Protein AF-A0A2A7WW05-F1 (afdb_monomer)

Foldseek 3Di:
DFPDPQAAPLVLLLLLLVVVCVVVVNDFDQDPLVVVCVVPAAEDADPPDPAKAWAQDVVVRGIYIYGHPPPPQQQVNLLRSQLRVQCVSVVVNPVDPPVPDDPSSVVNSSVSSNSNSLCNLQPLVNCCVQLQDPDDLVSLVVVCVRSVHDSLSSLLSCPLSVNDDPVSSCVNCVPDDPVSNVPNPSPPPDDDDDDDDDFFQADPVQFGCADPVGDRDDDPPDQADPPPRHGGFFFFPQQSDPPRDRDTDHRPPQADPVNRGGTPVVVVSNVVSVVVPDPDDDDPPDDPPDDDDDDD

Radius of gyration: 23.57 Å; Cα contacts (8 Å, |Δi|>4): 358; chains: 1; bounding box: 67×47×68 Å

pLDDT: mean 79.4, std 19.81, range [26.2, 96.44]

Sequence (296 aa):
MTVRFQKVRYPFVNNKVKMFLAANAITSPPVNVKELLDKNFRVKYTDVVAEGAAIWVPQKKKHLVLINPNNNYRPRNNFTYAHELGHILLNHLIDHNIDQLTEKQHYLLEKEANAFAAELLMPYEWIKTYATPPLSRQKVNGLKKVFGVSRFALRNRLINTKIITLEESKFLFPEIALNDCNDVNDITEEVTYEEMIEFPEIDKNMRFIKCTCGNEDFSENASYCKKCATYLYNECLNINNNFGCGQKNVGDALYCEYCGHQTMIGKKMEEESANNNNYDSWNPFEAEKINGPYSL

Solvent-accessible surface area (backbone atoms only — not comparable to full-atom values): 17819 Å² total; per-residue (Å²): 124,62,56,68,88,77,68,63,60,59,69,52,39,54,50,52,39,53,51,52,32,59,76,68,73,57,87,66,70,50,62,63,38,62,60,54,43,61,73,75,43,54,69,43,78,40,78,90,39,92,56,55,46,63,41,66,38,77,95,73,76,42,60,41,35,40,33,24,73,82,64,84,49,69,37,57,48,46,43,47,44,28,24,38,49,21,37,60,77,72,34,52,64,73,83,40,65,75,94,74,54,50,72,68,48,50,52,35,54,54,49,38,13,49,50,27,19,50,40,58,47,48,36,67,70,56,44,56,68,76,56,56,70,87,80,47,58,68,54,53,58,48,49,32,62,51,37,50,45,40,70,66,59,52,51,54,49,36,42,77,67,64,65,39,53,74,70,56,42,51,73,60,41,70,90,56,68,72,86,77,53,80,70,72,73,77,79,67,78,76,83,80,89,77,78,91,77,85,58,56,56,56,45,99,83,41,33,46,52,53,44,96,89,70,50,61,84,72,61,96,84,58,60,47,39,91,87,76,64,47,70,37,57,32,30,22,65,45,61,90,52,104,77,46,67,54,46,76,32,57,54,75,42,42,40,26,92,88,75,55,40,50,10,49,56,32,49,51,50,38,51,60,17,62,59,67,71,55,97,64,92,81,68,98,80,76,76,86,80,78,76,83,86,82,89,133

Mean predicted aligned error: 13.58 Å

Nearest PDB structures (foldseek):
  7t5t-assembly1_A  TM=7.120E-01  e=1.742E-07  Thauera sp. K11
  3dti-assembly1_A  TM=7.287E-01  e=1.446E-06  Deinococcus deserti
  3dte-assembly1_A  TM=7.224E-01  e=5.504E-06  Deinococcus deserti
  8sln-assembly1_A-2  TM=6.884E-01  e=4.405E-06  Deinococcus geothermalis DSM 11300
  8slm-assembly1_A-2  TM=6.236E-01  e=7.134E-05  Deinococcus geothermalis DSM 11300

Structure (mmCIF, N/CA/C/O backbone):
data_AF-A0A2A7WW05-F1
#
_entry.id   AF-A0A2A7WW05-F1
#
loop_
_atom_site.group_PDB
_atom_site.id
_atom_site.type_symbol
_atom_site.label_atom_id
_atom_site.label_alt_id
_atom_site.label_comp_id
_atom_site.label_asym_id
_atom_site.label_entity_id
_atom_site.label_seq_id
_atom_site.pdbx_PDB_ins_code
_atom_site.Cartn_x
_atom_site.Cartn_y
_atom_site.Cartn_z
_atom_site.occupancy
_atom_site.B_iso_or_equiv
_atom_site.auth_seq_id
_atom_site.auth_comp_id
_atom_site.auth_asym_id
_atom_site.auth_atom_id
_atom_site.pdbx_PDB_model_num
ATOM 1 N N . MET A 1 1 ? 20.169 19.684 -7.675 1.00 37.66 1 MET A N 1
ATOM 2 C CA . MET A 1 1 ? 19.445 19.078 -6.536 1.00 37.66 1 MET A CA 1
ATOM 3 C C . MET A 1 1 ? 18.674 17.868 -7.037 1.00 37.66 1 MET A C 1
ATOM 5 O O . MET A 1 1 ? 18.245 17.858 -8.176 1.00 37.66 1 MET A O 1
ATOM 9 N N . THR A 1 2 ? 18.580 16.835 -6.208 1.00 32.47 2 THR A N 1
ATOM 10 C CA . THR A 1 2 ? 17.991 15.521 -6.493 1.00 32.47 2 THR A CA 1
ATOM 11 C C . THR A 1 2 ? 16.454 15.592 -6.563 1.00 32.47 2 THR A C 1
ATOM 13 O O . THR A 1 2 ? 15.838 16.159 -5.671 1.00 32.47 2 THR A O 1
ATOM 16 N N . VAL A 1 3 ? 15.814 14.975 -7.550 1.00 36.31 3 VAL A N 1
ATOM 17 C CA . VAL A 1 3 ? 14.472 14.385 -7.490 1.00 36.31 3 VAL A CA 1
ATOM 18 C C . VAL A 1 3 ? 14.602 13.071 -6.731 1.00 36.31 3 VAL A C 1
ATOM 20 O O . VAL A 1 3 ? 15.511 12.270 -6.932 1.00 36.31 3 VAL A O 1
ATOM 23 N N . ARG A 1 4 ? 13.748 12.955 -5.727 1.00 46.88 4 ARG A N 1
ATOM 24 C CA . ARG A 1 4 ? 14.072 12.406 -4.420 1.00 46.88 4 ARG A CA 1
ATOM 25 C C . ARG A 1 4 ? 13.093 11.285 -4.077 1.00 46.88 4 ARG A C 1
ATOM 27 O O . ARG A 1 4 ? 11.923 11.567 -3.831 1.00 46.88 4 ARG A O 1
ATOM 34 N N . PHE A 1 5 ? 13.581 10.064 -3.862 1.00 54.66 5 PHE A N 1
ATOM 35 C CA . PHE A 1 5 ? 13.006 9.202 -2.820 1.00 54.66 5 PHE A CA 1
ATOM 36 C C . PHE A 1 5 ? 13.351 9.827 -1.458 1.00 54.66 5 PHE A C 1
ATOM 38 O O . PHE A 1 5 ? 14.293 9.412 -0.787 1.0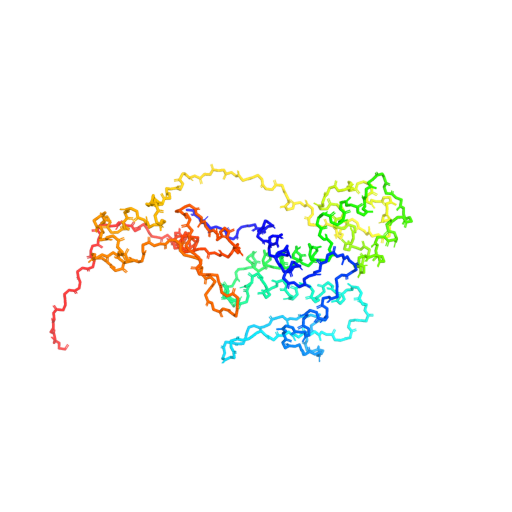0 54.66 5 PHE A O 1
ATOM 45 N N . GLN A 1 6 ? 12.669 10.913 -1.079 1.00 62.56 6 GLN A N 1
ATOM 46 C CA . GLN A 1 6 ? 12.876 11.555 0.228 1.00 62.56 6 GLN A CA 1
ATOM 47 C C . GLN A 1 6 ? 11.769 11.320 1.230 1.00 62.56 6 GLN A C 1
ATOM 49 O O . GLN A 1 6 ? 12.031 11.484 2.418 1.00 62.56 6 GLN A O 1
ATOM 54 N N . LYS A 1 7 ? 10.586 10.923 0.763 1.00 75.75 7 LYS A N 1
ATOM 55 C CA . LYS A 1 7 ? 9.412 10.715 1.599 1.00 75.75 7 LYS A CA 1
ATOM 56 C C . LYS A 1 7 ? 8.553 9.577 1.067 1.00 75.75 7 LYS A C 1
ATOM 58 O O . LYS A 1 7 ? 8.630 9.221 -0.106 1.00 75.75 7 LYS A O 1
ATOM 63 N N . VAL A 1 8 ? 7.713 9.053 1.947 1.00 78.12 8 VAL A N 1
ATOM 64 C CA . VAL A 1 8 ? 6.758 7.974 1.676 1.00 78.12 8 VAL A CA 1
ATOM 65 C C . VAL A 1 8 ? 5.699 8.442 0.668 1.00 78.12 8 VAL A C 1
ATOM 67 O O . VAL A 1 8 ? 5.052 9.478 0.861 1.00 78.12 8 VAL A O 1
ATOM 70 N N . ARG A 1 9 ? 5.463 7.675 -0.401 1.00 84.62 9 ARG A N 1
ATOM 71 C CA . ARG A 1 9 ? 4.490 7.991 -1.463 1.00 84.62 9 ARG A CA 1
ATOM 72 C C . ARG A 1 9 ? 3.071 7.537 -1.096 1.00 84.62 9 ARG A C 1
ATOM 74 O O . ARG A 1 9 ? 2.470 6.704 -1.775 1.00 84.62 9 ARG A O 1
ATOM 81 N N . TYR A 1 10 ? 2.485 8.113 -0.045 1.00 81.88 10 TYR A N 1
ATOM 82 C CA . TYR A 1 10 ? 1.138 7.740 0.422 1.00 81.88 10 TYR A CA 1
ATOM 83 C C . TYR A 1 10 ? 0.041 7.739 -0.668 1.00 81.88 10 TYR A C 1
ATOM 85 O O . TYR A 1 10 ? -0.742 6.788 -0.702 1.00 81.88 10 TYR A O 1
ATOM 93 N N . PRO A 1 11 ? -0.044 8.717 -1.599 1.00 81.31 11 PRO A N 1
ATOM 94 C CA . PRO A 1 11 ? -1.052 8.673 -2.665 1.00 81.31 11 PRO A CA 1
ATOM 95 C C . PRO A 1 11 ? -0.903 7.463 -3.599 1.00 81.31 11 PRO A C 1
ATOM 97 O O . PRO A 1 11 ? -1.901 6.844 -3.968 1.00 81.31 11 PRO A O 1
ATOM 100 N N . PHE A 1 12 ? 0.337 7.095 -3.940 1.00 82.75 12 PHE A N 1
ATOM 101 C CA . PHE A 1 12 ? 0.640 5.918 -4.757 1.00 82.75 12 PHE A CA 1
ATOM 102 C C . PHE A 1 12 ? 0.199 4.634 -4.049 1.00 82.75 12 PHE A C 1
ATOM 104 O O . PHE A 1 12 ? -0.542 3.836 -4.628 1.00 82.75 12 PHE A O 1
ATOM 111 N N . VAL A 1 13 ? 0.566 4.493 -2.772 1.00 86.50 13 VAL A N 1
ATOM 112 C CA . VAL A 1 13 ? 0.149 3.376 -1.913 1.00 86.50 13 VAL A CA 1
ATOM 113 C C . VAL A 1 13 ? -1.377 3.252 -1.873 1.00 86.50 13 VAL A C 1
ATOM 115 O O . VAL A 1 13 ? -1.923 2.188 -2.169 1.00 86.50 13 VAL A O 1
ATOM 118 N N . ASN A 1 14 ? -2.077 4.351 -1.584 1.00 83.69 14 ASN A N 1
ATOM 119 C CA . ASN A 1 14 ? -3.535 4.367 -1.469 1.00 83.69 14 ASN A CA 1
ATOM 120 C C . ASN A 1 14 ? -4.225 3.959 -2.777 1.00 83.69 14 ASN A C 1
ATOM 122 O O . ASN A 1 14 ? -5.186 3.187 -2.762 1.00 83.69 14 ASN A O 1
ATOM 126 N N . ASN A 1 15 ? -3.732 4.445 -3.918 1.00 80.75 15 ASN A N 1
ATOM 127 C CA . ASN A 1 15 ? -4.282 4.086 -5.224 1.00 80.75 15 ASN A CA 1
ATOM 128 C C . ASN A 1 15 ? -4.029 2.613 -5.563 1.00 80.75 15 ASN A C 1
ATOM 130 O O . ASN A 1 15 ? -4.952 1.931 -6.012 1.00 80.75 15 ASN A O 1
ATOM 134 N N . LYS A 1 16 ? -2.831 2.086 -5.278 1.00 85.19 16 LYS A N 1
ATOM 135 C CA . LYS A 1 16 ? -2.527 0.659 -5.468 1.00 85.19 16 LYS A CA 1
ATOM 136 C C . LYS A 1 16 ? -3.435 -0.237 -4.634 1.00 85.19 16 LYS A C 1
ATOM 138 O O . LYS A 1 16 ? -3.955 -1.216 -5.167 1.00 85.19 16 LYS A O 1
ATOM 143 N N . VAL A 1 17 ? -3.698 0.120 -3.376 1.00 92.19 17 VAL A N 1
ATOM 144 C CA . VAL A 1 17 ? -4.647 -0.621 -2.532 1.00 92.19 17 VAL A CA 1
ATOM 145 C C . VAL A 1 17 ? -6.062 -0.577 -3.109 1.00 92.19 17 VAL A C 1
ATOM 147 O O . VAL A 1 17 ? -6.685 -1.628 -3.251 1.00 92.19 17 VAL A O 1
ATOM 150 N N . LYS A 1 18 ? -6.566 0.602 -3.498 1.00 85.44 18 LYS A N 1
ATOM 151 C CA . LYS A 1 18 ? -7.907 0.737 -4.100 1.00 85.44 18 LYS A CA 1
ATOM 152 C C . LYS A 1 18 ? -8.066 -0.134 -5.346 1.00 85.44 18 LYS A C 1
ATOM 154 O O . LYS A 1 18 ? -9.045 -0.870 -5.454 1.00 85.44 18 LYS A O 1
ATOM 159 N N . MET A 1 19 ? -7.092 -0.085 -6.256 1.00 84.31 19 MET A N 1
ATOM 160 C CA . MET A 1 19 ? -7.087 -0.914 -7.464 1.00 84.31 19 MET A CA 1
ATOM 161 C C . MET A 1 19 ? -7.066 -2.404 -7.123 1.00 84.31 19 MET A C 1
ATOM 163 O O . MET A 1 19 ? -7.816 -3.182 -7.708 1.00 84.31 19 MET A O 1
ATOM 167 N N . PHE A 1 20 ? -6.234 -2.805 -6.161 1.00 88.38 20 PHE A N 1
ATOM 168 C CA . PHE A 1 20 ? -6.103 -4.202 -5.765 1.00 88.38 20 PHE A CA 1
ATOM 169 C C . PHE A 1 20 ? -7.379 -4.755 -5.109 1.00 88.38 20 PHE A C 1
ATOM 171 O O . PHE A 1 20 ? -7.804 -5.863 -5.444 1.00 88.38 20 PHE A O 1
ATOM 178 N N . LEU A 1 21 ? -8.023 -3.984 -4.226 1.00 89.75 21 LEU A N 1
ATOM 179 C CA . LEU A 1 21 ? -9.312 -4.344 -3.624 1.00 89.75 21 LEU A CA 1
ATOM 180 C C . LEU A 1 21 ? -10.399 -4.499 -4.695 1.00 89.75 21 LEU A C 1
ATOM 182 O O . LEU A 1 21 ? -11.101 -5.511 -4.708 1.00 89.75 21 LEU A O 1
ATOM 186 N N . ALA A 1 22 ? -10.492 -3.544 -5.627 1.00 84.19 22 ALA A N 1
ATOM 187 C CA . ALA A 1 22 ? -11.458 -3.586 -6.723 1.00 84.19 22 ALA A CA 1
ATOM 188 C C . ALA A 1 22 ? -11.238 -4.798 -7.646 1.00 84.19 22 ALA A C 1
ATOM 190 O O . ALA A 1 22 ? -12.184 -5.527 -7.935 1.00 84.19 22 ALA A O 1
ATOM 191 N N . ALA A 1 23 ? -9.989 -5.068 -8.043 1.00 84.69 23 ALA A N 1
ATOM 192 C CA . ALA A 1 23 ? -9.635 -6.195 -8.909 1.00 84.69 23 ALA A CA 1
ATOM 193 C C . ALA A 1 23 ? -9.946 -7.568 -8.285 1.00 84.69 23 ALA A C 1
ATOM 195 O O . ALA A 1 23 ? -10.162 -8.539 -9.007 1.00 84.69 23 ALA A O 1
ATOM 196 N N . ASN A 1 24 ? -9.992 -7.652 -6.952 1.00 88.88 24 ASN A N 1
ATOM 197 C CA . ASN A 1 24 ? -10.337 -8.870 -6.218 1.00 88.88 24 ASN A CA 1
ATOM 198 C C . ASN A 1 24 ? -11.779 -8.867 -5.676 1.00 88.88 24 ASN A C 1
ATOM 200 O O . ASN A 1 24 ? -12.128 -9.754 -4.899 1.00 88.88 24 ASN A O 1
ATOM 204 N N . ALA A 1 25 ? -12.612 -7.896 -6.076 1.00 93.06 25 ALA A N 1
ATOM 205 C CA . ALA A 1 25 ? -13.997 -7.731 -5.624 1.00 93.06 25 ALA A CA 1
ATOM 206 C C . ALA A 1 25 ? -14.157 -7.683 -4.087 1.00 93.06 25 ALA A C 1
ATOM 208 O O . ALA A 1 25 ? -15.147 -8.162 -3.533 1.00 93.06 25 ALA A O 1
ATOM 209 N N . ILE A 1 26 ? -13.184 -7.094 -3.388 1.00 94.69 26 ILE A N 1
ATOM 210 C CA . ILE A 1 26 ? -13.181 -6.991 -1.926 1.00 94.69 26 ILE A CA 1
ATOM 211 C C . ILE A 1 26 ? -13.817 -5.663 -1.524 1.00 94.69 26 ILE A C 1
ATOM 213 O O . ILE A 1 26 ? -13.242 -4.594 -1.726 1.00 94.69 26 ILE A O 1
ATOM 217 N N . THR A 1 27 ? -15.006 -5.733 -0.931 1.00 94.06 27 THR A N 1
ATOM 218 C CA . THR A 1 27 ? -15.829 -4.554 -0.614 1.00 94.06 27 THR A CA 1
ATOM 219 C C . THR A 1 27 ? -16.044 -4.330 0.882 1.00 94.06 27 THR A C 1
ATOM 221 O O . THR A 1 27 ? -16.571 -3.287 1.269 1.00 94.06 27 THR A O 1
ATOM 224 N N . SER A 1 28 ? -15.616 -5.265 1.735 1.00 94.62 28 SER A N 1
ATOM 225 C CA . SER A 1 28 ? -15.782 -5.177 3.189 1.00 94.62 28 SER A CA 1
ATOM 226 C C . SER A 1 28 ? -14.684 -5.922 3.959 1.00 94.62 28 SER A C 1
ATOM 228 O O . SER A 1 28 ? -14.126 -6.891 3.439 1.00 94.62 28 SER A O 1
ATOM 230 N N . PRO A 1 29 ? -14.404 -5.532 5.217 1.00 94.38 29 PRO A N 1
ATOM 231 C CA . PRO A 1 29 ? -13.502 -6.274 6.094 1.00 94.38 29 PRO A CA 1
ATOM 232 C C . PRO A 1 29 ? -14.148 -7.567 6.644 1.00 94.38 29 PRO A C 1
ATOM 234 O O . PRO A 1 29 ? -15.377 -7.675 6.662 1.00 94.38 29 PRO A O 1
ATOM 237 N N . PRO A 1 30 ? -13.348 -8.517 7.170 1.00 94.25 30 PRO A N 1
ATOM 238 C CA . PRO A 1 30 ? -11.884 -8.520 7.181 1.00 94.25 30 PRO A CA 1
ATOM 239 C C . PRO A 1 30 ? -11.297 -8.943 5.827 1.00 94.25 30 PRO A C 1
ATOM 241 O O . PRO A 1 30 ? -11.844 -9.799 5.137 1.00 94.25 30 PRO A O 1
ATOM 244 N N . VAL A 1 31 ? -10.136 -8.388 5.472 1.00 94.31 31 VAL A N 1
ATOM 245 C CA . VAL A 1 31 ? -9.397 -8.813 4.274 1.00 94.31 31 VAL A CA 1
ATOM 246 C C . VAL A 1 31 ? -8.572 -10.061 4.596 1.00 94.31 31 VAL A C 1
ATOM 248 O O . VAL A 1 31 ? -7.694 -10.025 5.463 1.00 94.31 31 VAL A O 1
ATOM 251 N N . ASN A 1 32 ? -8.841 -11.165 3.894 1.00 92.56 32 ASN A N 1
ATOM 252 C CA . ASN A 1 32 ? -8.092 -12.417 4.024 1.00 92.56 32 ASN A CA 1
ATOM 253 C C . ASN A 1 32 ? -6.820 -12.384 3.160 1.00 92.56 32 ASN A C 1
ATOM 255 O O . ASN A 1 32 ? -6.780 -12.923 2.053 1.00 92.56 32 ASN A O 1
ATOM 259 N N . VAL A 1 33 ? -5.768 -11.727 3.652 1.00 93.44 33 VAL A N 1
ATOM 260 C CA . VAL A 1 33 ? -4.546 -11.503 2.861 1.00 93.44 33 VAL A CA 1
ATOM 261 C C . VAL A 1 33 ? -3.791 -12.802 2.592 1.00 93.44 33 VAL A C 1
ATOM 263 O O . VAL A 1 33 ? -3.186 -12.955 1.534 1.00 93.44 33 VAL A O 1
ATOM 266 N N . LYS A 1 34 ? -3.892 -13.780 3.499 1.00 91.19 34 LYS A N 1
ATOM 267 C CA . LYS A 1 34 ? -3.323 -15.115 3.289 1.00 91.19 34 LYS A CA 1
ATOM 268 C C . LYS A 1 34 ? -3.867 -15.758 2.012 1.00 91.19 34 LYS A C 1
ATOM 270 O O . LYS A 1 34 ? -3.095 -16.217 1.181 1.00 91.19 34 LYS A O 1
ATOM 275 N N . GL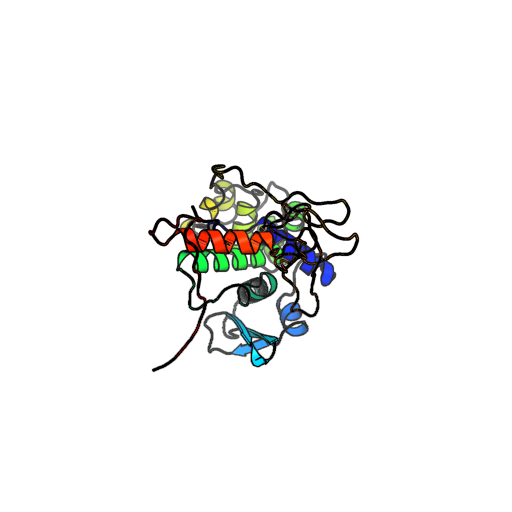U A 1 35 ? -5.188 -15.762 1.849 1.00 91.38 35 GLU A N 1
ATOM 276 C CA . GLU A 1 35 ? -5.841 -16.332 0.666 1.00 91.38 35 GLU A CA 1
ATOM 277 C C . GLU A 1 35 ? -5.458 -15.579 -0.611 1.00 91.38 35 GLU A C 1
ATOM 279 O O . GLU A 1 35 ? -5.195 -16.197 -1.640 1.00 91.38 35 GLU A O 1
ATOM 284 N N . LEU A 1 36 ? -5.352 -14.250 -0.538 1.00 91.75 36 LEU A N 1
ATOM 285 C CA . LEU A 1 36 ? -4.900 -13.430 -1.660 1.00 91.75 36 LEU A CA 1
ATOM 286 C C . LEU A 1 36 ? -3.465 -13.759 -2.075 1.00 91.75 36 LEU A C 1
ATOM 288 O O . LEU A 1 36 ? -3.188 -13.843 -3.272 1.00 91.75 36 LEU A O 1
ATOM 292 N N . LEU A 1 37 ? -2.564 -13.965 -1.113 1.00 90.62 37 LEU A N 1
ATOM 293 C CA . LEU A 1 37 ? -1.197 -14.384 -1.397 1.00 90.62 37 LEU A CA 1
ATOM 294 C C . LEU A 1 37 ? -1.158 -15.784 -2.008 1.00 90.62 37 LEU A C 1
ATOM 296 O O . LEU A 1 37 ? -0.578 -15.953 -3.076 1.00 90.62 37 LEU A O 1
ATOM 300 N N . ASP A 1 38 ? -1.815 -16.756 -1.376 1.00 88.69 38 ASP A N 1
ATOM 301 C CA . ASP A 1 38 ? -1.824 -18.153 -1.825 1.00 88.69 38 ASP A CA 1
ATOM 302 C C . ASP A 1 38 ? -2.431 -18.312 -3.230 1.00 88.69 38 ASP A C 1
ATOM 304 O O . ASP A 1 38 ? -2.001 -19.169 -4.003 1.00 88.69 38 ASP A O 1
ATOM 308 N N . LYS A 1 39 ? -3.418 -17.476 -3.581 1.00 87.38 39 LYS A N 1
ATOM 309 C CA . LYS A 1 39 ? -4.074 -17.483 -4.896 1.00 87.38 39 LYS A CA 1
ATOM 310 C C . LYS A 1 39 ? -3.213 -16.864 -5.999 1.00 87.38 39 LYS A C 1
ATOM 312 O O . LYS A 1 39 ? -3.278 -17.318 -7.140 1.00 87.38 39 LYS A O 1
ATOM 317 N N . ASN A 1 40 ? -2.455 -15.812 -5.688 1.00 82.44 40 ASN A N 1
ATOM 318 C CA . ASN A 1 40 ? -1.774 -14.996 -6.700 1.00 82.44 40 ASN A CA 1
ATOM 319 C C . ASN A 1 40 ? -0.260 -15.242 -6.779 1.00 82.44 40 ASN A C 1
ATOM 321 O O . ASN A 1 40 ? 0.359 -14.939 -7.801 1.00 82.44 40 ASN A O 1
ATOM 325 N N . PHE A 1 41 ? 0.347 -15.800 -5.731 1.00 89.69 41 PHE A N 1
ATOM 326 C CA . PHE A 1 41 ? 1.795 -15.921 -5.602 1.00 89.69 41 PHE A CA 1
ATOM 327 C C . PHE A 1 41 ? 2.214 -17.296 -5.098 1.00 89.69 41 PHE A C 1
ATOM 329 O O . PHE A 1 41 ? 1.454 -18.049 -4.494 1.00 89.69 41 PHE A O 1
ATOM 336 N N . ARG A 1 42 ? 3.483 -17.635 -5.335 1.00 89.69 42 ARG A N 1
ATOM 337 C CA . ARG A 1 42 ? 4.067 -18.837 -4.750 1.00 89.69 42 ARG A CA 1
ATOM 338 C C . ARG A 1 42 ? 4.489 -18.525 -3.319 1.00 89.69 42 ARG A C 1
ATOM 340 O O . ARG A 1 42 ? 5.481 -17.829 -3.123 1.00 89.69 42 ARG A O 1
ATOM 347 N N . VAL A 1 43 ? 3.770 -19.078 -2.350 1.00 92.38 43 VAL A N 1
ATOM 348 C CA . VAL A 1 43 ? 4.060 -18.916 -0.920 1.00 92.38 43 VAL A CA 1
ATOM 349 C C . VAL A 1 43 ? 4.753 -20.170 -0.379 1.00 92.38 43 VAL A C 1
ATOM 351 O O . VAL A 1 43 ? 4.386 -21.296 -0.723 1.00 92.38 43 VAL A O 1
ATOM 354 N N . LYS A 1 44 ? 5.776 -19.993 0.457 1.00 92.62 44 LYS A N 1
ATOM 355 C CA . LYS A 1 44 ? 6.416 -21.057 1.237 1.00 92.62 44 LYS A CA 1
ATOM 356 C C . LYS A 1 44 ? 6.426 -20.683 2.713 1.00 92.62 44 LYS A C 1
ATOM 358 O O . LYS A 1 44 ? 6.888 -19.609 3.082 1.00 92.62 44 LYS A O 1
ATOM 363 N N . TYR A 1 45 ? 5.982 -21.609 3.553 1.00 90.12 45 TYR A N 1
ATOM 364 C CA . TYR A 1 45 ? 6.063 -21.462 5.001 1.00 90.12 45 TYR A CA 1
ATOM 365 C C . TYR A 1 45 ? 7.374 -22.066 5.503 1.00 90.12 45 TYR A C 1
ATOM 367 O O . TYR A 1 45 ? 7.646 -23.239 5.249 1.00 90.12 45 TYR A O 1
ATOM 375 N N . THR A 1 46 ? 8.209 -21.254 6.148 1.00 88.75 46 THR A N 1
ATOM 376 C CA . THR A 1 46 ? 9.561 -21.630 6.584 1.00 88.75 46 THR A CA 1
ATOM 377 C C . THR A 1 46 ? 10.029 -20.753 7.741 1.00 88.75 46 THR A C 1
ATOM 379 O O . THR A 1 46 ? 9.719 -19.571 7.786 1.00 88.75 46 THR A O 1
ATOM 382 N N . ASP A 1 47 ? 10.795 -21.329 8.658 1.00 87.44 47 ASP A N 1
ATOM 383 C CA . ASP A 1 47 ? 11.435 -20.671 9.802 1.00 87.44 47 ASP A CA 1
ATOM 384 C C . ASP A 1 47 ? 12.756 -19.956 9.462 1.00 87.44 47 ASP A C 1
ATOM 386 O O . ASP A 1 47 ? 13.360 -19.339 10.334 1.00 87.44 47 ASP A O 1
ATOM 390 N N . VAL A 1 48 ? 13.194 -20.002 8.198 1.00 88.81 48 VAL A N 1
ATOM 391 C CA . VAL A 1 48 ? 14.426 -19.345 7.723 1.00 88.81 48 VAL A CA 1
ATOM 392 C C . VAL A 1 48 ? 14.330 -17.813 7.767 1.00 88.81 48 VAL A C 1
ATOM 394 O O . VAL A 1 48 ? 15.350 -17.135 7.854 1.00 88.81 48 VAL A O 1
ATOM 397 N N . VAL A 1 49 ? 13.117 -17.258 7.710 1.00 85.75 49 VAL A N 1
ATOM 398 C CA . VAL A 1 49 ? 12.864 -15.813 7.827 1.00 85.75 49 VAL A CA 1
ATOM 399 C C . VAL A 1 49 ? 12.313 -15.482 9.210 1.00 85.75 49 VAL A C 1
ATOM 401 O O . VAL A 1 49 ? 11.586 -16.281 9.796 1.00 85.75 49 VAL A O 1
ATOM 404 N N . ALA A 1 50 ? 12.623 -14.295 9.736 1.00 84.19 50 ALA A N 1
ATOM 405 C CA . ALA A 1 50 ? 12.154 -13.886 11.062 1.00 84.19 50 ALA A CA 1
ATOM 406 C C . ALA A 1 50 ? 10.620 -13.760 11.119 1.00 84.19 50 ALA A C 1
ATOM 408 O O . ALA A 1 50 ? 9.986 -14.369 11.978 1.00 84.19 50 ALA A O 1
ATOM 409 N N . GLU A 1 51 ? 10.021 -13.036 10.169 1.00 86.19 51 GLU A N 1
ATOM 410 C CA . GLU A 1 51 ? 8.563 -12.877 10.064 1.00 86.19 51 GLU A CA 1
ATOM 411 C C . GLU A 1 51 ? 8.049 -13.243 8.668 1.00 86.19 51 GLU A C 1
ATOM 413 O O . GLU A 1 51 ? 7.313 -14.219 8.507 1.00 86.19 51 GLU A O 1
ATOM 418 N N . GLY A 1 52 ? 8.464 -12.487 7.656 1.00 89.38 52 GLY A N 1
ATOM 419 C CA . GLY A 1 52 ? 8.130 -12.682 6.252 1.00 89.38 52 GLY A CA 1
ATOM 420 C C . GLY A 1 52 ? 9.254 -12.167 5.359 1.00 89.38 52 GLY A C 1
ATOM 421 O O . GLY A 1 52 ? 10.178 -11.515 5.842 1.00 89.38 52 GLY A O 1
ATOM 422 N N . ALA A 1 53 ? 9.220 -12.551 4.085 1.00 90.69 53 ALA A N 1
ATOM 423 C CA . ALA A 1 53 ? 10.034 -11.938 3.044 1.00 90.69 53 ALA A CA 1
ATOM 424 C C . ALA A 1 53 ? 9.414 -12.168 1.661 1.00 90.69 53 ALA A C 1
ATOM 426 O O . ALA A 1 53 ? 9.038 -13.294 1.315 1.00 90.69 53 ALA A O 1
ATOM 427 N N . ALA A 1 54 ? 9.389 -11.135 0.831 1.00 92.12 54 ALA A N 1
ATOM 428 C CA . ALA A 1 54 ? 9.092 -11.226 -0.587 1.00 92.12 54 ALA A CA 1
ATOM 429 C C . ALA A 1 54 ? 10.378 -11.110 -1.417 1.00 92.12 54 ALA A C 1
ATOM 431 O O . ALA A 1 54 ? 11.222 -10.249 -1.194 1.00 92.12 54 ALA A O 1
ATOM 432 N N . ILE A 1 55 ? 10.527 -12.001 -2.397 1.00 89.75 55 ILE A N 1
ATOM 433 C CA . ILE A 1 55 ? 11.729 -12.113 -3.227 1.00 89.75 55 ILE A CA 1
ATOM 434 C C . ILE A 1 55 ? 11.315 -12.123 -4.696 1.00 89.75 55 ILE A C 1
ATOM 436 O O . ILE A 1 55 ? 10.466 -12.922 -5.107 1.00 89.75 55 ILE A O 1
ATOM 440 N N . TRP A 1 56 ? 11.946 -11.283 -5.512 1.00 90.38 56 TRP A N 1
ATOM 441 C CA . TRP A 1 56 ? 11.864 -11.389 -6.966 1.00 90.38 56 TRP A CA 1
ATOM 442 C C . TRP A 1 56 ? 12.821 -12.476 -7.472 1.00 90.38 56 TRP A C 1
ATOM 444 O O . TRP A 1 56 ? 13.992 -12.497 -7.106 1.00 90.38 56 TRP A O 1
ATOM 454 N N . VAL A 1 57 ? 12.334 -13.399 -8.310 1.00 87.38 57 VAL A N 1
ATOM 455 C CA . VAL A 1 57 ? 13.150 -14.457 -8.934 1.00 87.38 57 VAL A CA 1
ATOM 456 C C . VAL A 1 57 ? 13.294 -14.154 -10.432 1.00 87.38 57 VAL A C 1
ATOM 458 O O . VAL A 1 57 ? 12.422 -14.567 -11.213 1.00 87.38 57 VAL A O 1
ATOM 461 N N . PRO A 1 58 ? 14.380 -13.479 -10.871 1.00 82.44 58 PRO A N 1
ATOM 462 C CA . PRO A 1 58 ? 14.509 -12.973 -12.238 1.00 82.44 58 PRO A CA 1
ATOM 463 C C . PRO A 1 58 ? 14.381 -14.059 -13.307 1.00 82.44 58 PRO A C 1
ATOM 465 O O . PRO A 1 58 ? 13.657 -13.886 -14.285 1.00 82.44 58 PRO A O 1
ATOM 468 N N . GLN A 1 59 ? 14.999 -15.228 -13.091 1.00 85.38 59 GLN A N 1
ATOM 469 C CA . GLN A 1 59 ? 15.004 -16.324 -14.070 1.00 85.38 59 GLN A CA 1
ATOM 470 C C . GLN A 1 59 ? 13.601 -16.890 -14.321 1.00 85.38 59 GLN A C 1
ATOM 472 O O . GLN A 1 59 ? 13.335 -17.458 -15.376 1.00 85.38 59 GLN A O 1
ATOM 477 N N . LYS A 1 60 ? 12.695 -16.754 -13.345 1.00 82.81 60 LYS A N 1
ATOM 478 C CA . LYS A 1 60 ? 11.312 -17.241 -13.436 1.00 82.81 60 LYS A CA 1
ATOM 479 C C . LYS A 1 60 ? 10.310 -16.128 -13.710 1.00 82.81 60 LYS A C 1
ATOM 481 O O . LYS A 1 60 ? 9.139 -16.449 -13.893 1.00 82.81 60 LYS A O 1
ATOM 486 N N . LYS A 1 61 ? 10.755 -14.865 -13.704 1.00 84.56 61 LYS A N 1
ATOM 487 C CA . LYS A 1 61 ? 9.916 -13.661 -13.760 1.00 84.56 61 LYS A CA 1
ATOM 488 C C . LYS A 1 61 ? 8.721 -13.743 -12.799 1.00 84.56 61 LYS A C 1
ATOM 490 O O . LYS A 1 61 ? 7.580 -13.492 -13.179 1.00 84.56 61 LYS A O 1
ATOM 495 N N . LYS A 1 62 ? 8.969 -14.206 -11.570 1.00 86.38 62 LYS A N 1
ATOM 496 C CA . LYS A 1 62 ? 7.935 -14.451 -10.555 1.00 86.38 62 LYS A CA 1
ATOM 497 C C . LYS A 1 62 ? 8.425 -14.054 -9.172 1.00 86.38 62 LYS A C 1
ATOM 499 O O . LYS A 1 62 ? 9.605 -14.202 -8.866 1.00 86.38 62 LYS A O 1
ATOM 504 N N . HIS A 1 63 ? 7.484 -13.652 -8.326 1.00 90.38 63 HIS A N 1
ATOM 505 C CA . HIS A 1 63 ? 7.718 -13.445 -6.903 1.00 90.38 63 HIS A CA 1
ATOM 506 C C . HIS A 1 63 ? 7.599 -14.764 -6.124 1.00 90.38 63 HIS A C 1
ATOM 508 O O . HIS A 1 63 ? 6.751 -15.614 -6.428 1.00 90.38 63 HIS A O 1
ATOM 514 N N . LEU A 1 64 ? 8.454 -14.927 -5.118 1.00 91.25 64 LEU A N 1
ATOM 515 C CA . LEU A 1 64 ? 8.379 -15.953 -4.083 1.00 91.25 64 LEU A CA 1
ATOM 516 C C . LEU A 1 64 ? 8.149 -15.252 -2.746 1.00 91.25 64 LEU A C 1
ATOM 518 O O . LEU A 1 64 ? 8.884 -14.331 -2.410 1.00 91.25 64 LEU A O 1
ATOM 522 N N . VAL A 1 65 ? 7.162 -15.716 -1.986 1.00 93.56 65 VAL A N 1
ATOM 523 C CA . VAL A 1 65 ? 6.877 -15.201 -0.643 1.00 93.56 65 VAL A CA 1
ATOM 524 C C . VAL A 1 65 ? 7.244 -16.262 0.381 1.00 93.56 65 VAL A C 1
ATOM 526 O O . VAL A 1 65 ? 6.826 -17.416 0.261 1.00 93.56 65 VAL A O 1
ATOM 529 N N . LEU A 1 66 ? 8.035 -15.881 1.372 1.00 92.50 66 LEU A N 1
ATOM 530 C CA . LEU A 1 66 ? 8.414 -16.693 2.518 1.00 92.50 66 LEU A CA 1
ATOM 531 C C . LEU A 1 66 ? 7.689 -16.158 3.746 1.00 92.50 66 LEU A C 1
ATOM 533 O O . LEU A 1 66 ? 7.666 -14.953 3.963 1.00 92.50 66 LEU A O 1
ATOM 537 N N . ILE A 1 67 ? 7.095 -17.040 4.544 1.00 91.06 67 ILE A N 1
ATOM 538 C CA . ILE A 1 67 ? 6.424 -16.649 5.787 1.00 91.06 67 ILE A CA 1
ATOM 539 C C . ILE A 1 67 ? 6.844 -17.584 6.907 1.00 91.06 67 ILE A C 1
ATOM 541 O O . ILE A 1 67 ? 6.776 -18.805 6.748 1.00 91.06 67 ILE A O 1
ATOM 545 N N . ASN A 1 68 ? 7.181 -17.016 8.059 1.00 88.94 68 ASN A N 1
ATOM 546 C CA . ASN A 1 68 ? 7.439 -17.777 9.266 1.00 88.94 68 ASN A CA 1
ATOM 547 C C . ASN A 1 68 ? 6.131 -18.299 9.889 1.00 88.94 68 ASN A C 1
ATOM 549 O O . ASN A 1 68 ? 5.309 -17.503 10.354 1.00 88.94 68 ASN A O 1
ATOM 553 N N . PRO A 1 69 ? 5.905 -19.628 9.932 1.00 81.94 69 PRO A N 1
ATOM 554 C CA . PRO A 1 69 ? 4.693 -20.195 10.515 1.00 81.94 69 PRO A CA 1
ATOM 555 C C . PRO A 1 69 ? 4.678 -20.140 12.050 1.00 81.94 69 PRO A C 1
ATOM 557 O O . PRO A 1 69 ? 3.606 -20.255 12.639 1.00 81.94 69 PRO A O 1
ATOM 560 N N . ASN A 1 70 ? 5.834 -19.956 12.699 1.00 78.00 70 ASN A N 1
ATOM 561 C CA . ASN A 1 70 ? 5.976 -20.003 14.158 1.00 78.00 70 ASN A CA 1
ATOM 562 C C . ASN A 1 70 ? 5.536 -18.703 14.852 1.00 78.00 70 ASN A C 1
ATOM 564 O O . ASN A 1 70 ? 5.468 -18.648 16.083 1.00 78.00 70 ASN A O 1
ATOM 568 N N . ASN A 1 71 ? 5.193 -17.659 14.091 1.00 66.00 71 ASN A N 1
ATOM 569 C CA . ASN A 1 71 ? 4.569 -16.462 14.642 1.00 66.00 71 ASN A CA 1
ATOM 570 C C . ASN A 1 71 ? 3.097 -16.778 14.981 1.00 66.00 71 ASN A C 1
ATOM 572 O O . ASN A 1 71 ? 2.190 -16.707 14.152 1.00 66.00 71 ASN A O 1
ATOM 576 N N . ASN A 1 72 ? 2.853 -17.214 16.219 1.00 54.50 72 ASN A N 1
ATOM 577 C CA . ASN A 1 72 ? 1.577 -17.805 16.647 1.00 54.50 72 ASN A CA 1
ATOM 578 C C . ASN A 1 72 ? 0.421 -16.798 16.855 1.00 54.50 72 ASN A C 1
ATOM 580 O O . ASN A 1 72 ? -0.658 -17.180 17.316 1.00 54.50 72 ASN A O 1
ATOM 584 N N . TYR A 1 73 ? 0.584 -15.516 16.507 1.00 58.69 73 TYR A N 1
ATOM 585 C CA . TYR A 1 73 ? -0.473 -14.509 16.648 1.00 58.69 73 TYR A CA 1
ATOM 586 C C . TYR A 1 73 ? -1.120 -14.154 15.297 1.00 58.69 73 TYR A C 1
ATOM 588 O O . TYR A 1 73 ? -0.641 -13.299 14.555 1.00 58.69 73 TYR A O 1
ATOM 596 N N . ARG A 1 74 ? -2.283 -14.764 15.012 1.00 58.34 74 ARG A N 1
ATOM 597 C CA . ARG A 1 74 ? -3.033 -14.632 13.740 1.00 58.34 74 ARG A CA 1
ATOM 598 C C . ARG A 1 74 ? -3.189 -13.192 13.195 1.00 58.34 74 ARG A C 1
ATOM 600 O O . ARG A 1 74 ? -2.967 -13.015 12.001 1.00 58.34 74 ARG A O 1
ATOM 607 N N . PRO A 1 75 ? -3.536 -12.158 13.994 1.00 55.84 75 PRO A N 1
ATOM 608 C CA . PRO A 1 75 ? -3.629 -10.788 13.474 1.00 55.84 75 PRO A CA 1
ATOM 609 C C . PRO A 1 75 ? -2.280 -10.141 13.113 1.00 55.84 75 PRO A C 1
ATOM 611 O O . PRO A 1 75 ? -2.267 -9.240 12.281 1.00 55.84 75 PRO A O 1
ATOM 614 N N . ARG A 1 76 ? -1.155 -10.574 13.712 1.00 59.75 76 ARG A N 1
ATOM 615 C CA . ARG A 1 76 ? 0.192 -10.151 13.272 1.00 59.75 76 ARG A CA 1
ATOM 616 C C . ARG A 1 76 ? 0.520 -10.796 11.931 1.00 59.75 76 ARG A C 1
ATOM 618 O O . ARG A 1 76 ? 0.966 -10.091 11.041 1.00 59.75 76 ARG A O 1
ATOM 625 N N . ASN A 1 77 ? 0.137 -12.057 11.736 1.00 73.50 77 ASN A N 1
ATOM 626 C CA . ASN A 1 77 ? 0.353 -12.743 10.460 1.00 73.50 77 ASN 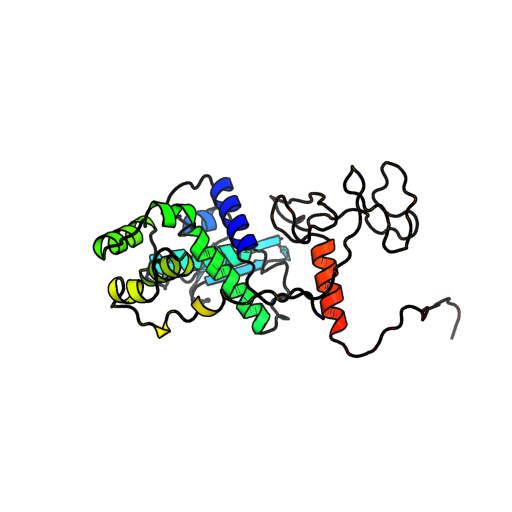A CA 1
ATOM 627 C C . ASN A 1 77 ? -0.384 -12.051 9.306 1.00 73.50 77 ASN A C 1
ATOM 629 O O . ASN A 1 77 ? 0.183 -11.925 8.231 1.00 73.50 77 ASN A O 1
ATOM 633 N N . ASN A 1 78 ? -1.605 -11.536 9.523 1.00 87.00 78 ASN A N 1
ATOM 634 C CA . ASN A 1 78 ? -2.327 -10.807 8.469 1.00 87.00 78 ASN A CA 1
ATOM 635 C C . ASN A 1 78 ? -1.649 -9.485 8.078 1.00 87.00 78 ASN A C 1
ATOM 637 O O . ASN A 1 78 ? -1.692 -9.103 6.912 1.00 87.00 78 ASN A O 1
ATOM 641 N N . PHE A 1 79 ? -1.000 -8.813 9.034 1.00 89.56 79 PHE A N 1
ATOM 642 C CA . PHE A 1 79 ? -0.188 -7.632 8.749 1.00 89.56 79 PHE A CA 1
ATOM 643 C C . PHE A 1 79 ? 1.089 -8.005 7.996 1.00 89.56 79 PHE A C 1
ATOM 645 O O . PHE A 1 79 ? 1.350 -7.405 6.962 1.00 89.56 79 PHE A O 1
ATOM 652 N N . THR A 1 80 ? 1.819 -9.035 8.437 1.00 90.50 80 THR A N 1
ATOM 653 C CA . THR A 1 80 ? 3.004 -9.543 7.727 1.00 90.50 80 THR A CA 1
ATOM 654 C C . THR A 1 80 ? 2.658 -9.929 6.286 1.00 90.50 80 THR A C 1
ATOM 656 O O . THR A 1 80 ? 3.312 -9.470 5.360 1.00 90.50 80 THR A O 1
ATOM 659 N N . TYR A 1 81 ? 1.566 -10.670 6.055 1.00 93.19 81 TYR A N 1
ATOM 660 C CA . TYR A 1 81 ? 1.098 -10.985 4.698 1.00 93.19 81 TYR A CA 1
ATOM 661 C C . TYR A 1 81 ? 0.851 -9.725 3.857 1.00 93.19 81 TYR A C 1
ATOM 663 O O . TYR A 1 81 ? 1.222 -9.678 2.687 1.00 93.19 81 TYR A O 1
ATOM 671 N N . ALA A 1 82 ? 0.214 -8.708 4.440 1.00 95.00 82 ALA A N 1
ATOM 672 C CA . ALA A 1 82 ? -0.097 -7.464 3.743 1.00 95.00 82 ALA A CA 1
ATOM 673 C C . ALA A 1 82 ? 1.150 -6.621 3.458 1.00 95.00 82 ALA A C 1
ATOM 675 O O . ALA A 1 82 ? 1.221 -5.987 2.410 1.00 95.00 82 ALA A O 1
ATOM 676 N N . HIS A 1 83 ? 2.125 -6.648 4.363 1.00 94.94 83 HIS A N 1
ATOM 677 C CA . HIS A 1 83 ? 3.410 -5.976 4.226 1.00 94.94 83 HIS A CA 1
ATOM 678 C C . HIS A 1 83 ? 4.211 -6.574 3.059 1.00 94.94 83 HIS A C 1
ATOM 680 O O . HIS A 1 83 ? 4.561 -5.851 2.126 1.00 94.94 83 HIS A O 1
ATOM 686 N N . GLU A 1 84 ? 4.370 -7.902 3.019 1.00 95.12 84 GLU A N 1
ATOM 687 C CA . GLU A 1 84 ? 5.044 -8.581 1.900 1.00 95.12 84 GLU A CA 1
ATOM 688 C C . GLU A 1 84 ? 4.322 -8.360 0.565 1.00 95.12 84 GLU A C 1
ATOM 690 O O . GLU A 1 84 ? 4.944 -8.129 -0.475 1.00 95.12 84 GLU A O 1
ATOM 695 N N . LEU A 1 85 ? 2.985 -8.390 0.582 1.00 95.06 85 LEU A N 1
ATOM 696 C CA . LEU A 1 85 ? 2.178 -8.070 -0.592 1.00 95.06 85 LEU A CA 1
ATOM 697 C C . LEU A 1 85 ? 2.400 -6.620 -1.056 1.00 95.06 85 LEU A C 1
ATOM 699 O O . LEU A 1 85 ? 2.403 -6.361 -2.260 1.00 95.06 85 LEU A O 1
ATOM 703 N N . GLY A 1 86 ? 2.622 -5.696 -0.120 1.00 95.12 86 GLY A N 1
ATOM 704 C CA . GLY A 1 86 ? 2.987 -4.311 -0.392 1.00 95.12 86 GLY A CA 1
ATOM 705 C C . GLY A 1 86 ? 4.285 -4.205 -1.183 1.00 95.12 86 GLY A C 1
ATOM 706 O O . GLY A 1 86 ? 4.275 -3.606 -2.256 1.00 95.12 86 GLY A O 1
ATOM 707 N N . HIS A 1 87 ? 5.365 -4.857 -0.742 1.00 93.62 87 HIS A N 1
ATOM 708 C CA . HIS A 1 87 ? 6.634 -4.866 -1.489 1.00 93.62 87 HIS A CA 1
ATOM 709 C C . HIS A 1 87 ? 6.470 -5.341 -2.935 1.00 93.62 87 HIS A C 1
ATOM 711 O O . HIS A 1 87 ? 7.075 -4.779 -3.851 1.00 93.62 87 HIS A O 1
ATOM 717 N N . ILE A 1 88 ? 5.620 -6.344 -3.156 1.00 91.31 88 ILE A N 1
ATOM 718 C CA . ILE A 1 88 ? 5.349 -6.880 -4.491 1.00 91.31 88 ILE A CA 1
ATOM 719 C C . ILE A 1 88 ? 4.534 -5.894 -5.337 1.00 91.31 88 ILE A C 1
ATOM 721 O O . ILE A 1 88 ? 4.905 -5.597 -6.470 1.00 91.31 88 ILE A O 1
ATOM 725 N N . LEU A 1 89 ? 3.411 -5.387 -4.821 1.00 90.44 89 LEU A N 1
ATOM 726 C CA . LEU A 1 89 ? 2.473 -4.567 -5.603 1.00 90.44 89 LEU A CA 1
ATOM 727 C C . LEU A 1 89 ? 2.940 -3.124 -5.812 1.00 90.44 89 LEU A C 1
ATOM 729 O O . LEU A 1 89 ? 2.533 -2.479 -6.784 1.00 90.44 89 LEU A O 1
ATOM 733 N N . LEU A 1 90 ? 3.794 -2.632 -4.919 1.00 87.50 90 LEU A N 1
ATOM 734 C CA . LEU A 1 90 ? 4.512 -1.371 -5.071 1.00 87.50 90 LEU A CA 1
ATOM 735 C C . LEU A 1 90 ? 5.803 -1.532 -5.884 1.00 87.50 90 LEU A C 1
ATOM 737 O O . LEU A 1 90 ? 6.473 -0.541 -6.154 1.00 87.50 90 LEU A O 1
ATOM 741 N N . ASN A 1 91 ? 6.106 -2.761 -6.316 1.00 87.88 91 ASN A N 1
ATOM 742 C CA . ASN A 1 91 ? 7.213 -3.108 -7.199 1.00 87.88 91 ASN A CA 1
ATOM 743 C C . ASN A 1 91 ? 8.607 -2.808 -6.616 1.00 87.88 91 ASN A C 1
ATOM 745 O O . ASN A 1 91 ? 9.583 -2.690 -7.356 1.00 87.88 91 ASN A O 1
ATOM 749 N N . HIS A 1 92 ? 8.717 -2.758 -5.282 1.00 87.94 92 HIS A N 1
ATOM 750 C CA . HIS A 1 92 ? 9.961 -2.439 -4.575 1.00 87.94 92 HIS A CA 1
ATOM 751 C C . HIS A 1 92 ? 11.107 -3.390 -4.943 1.00 87.94 92 HIS A C 1
ATOM 753 O O . HIS A 1 92 ? 12.261 -2.989 -4.965 1.00 87.94 92 HIS A O 1
ATOM 759 N N . LEU A 1 93 ? 10.775 -4.646 -5.253 1.00 85.44 93 LEU A N 1
ATOM 760 C CA . LEU A 1 93 ? 11.726 -5.728 -5.529 1.00 85.44 93 LEU A CA 1
ATOM 761 C C . LEU A 1 93 ? 12.239 -5.755 -6.978 1.00 85.44 93 LEU A C 1
ATOM 763 O O . LEU A 1 93 ? 13.094 -6.577 -7.304 1.00 85.44 93 LEU A O 1
ATOM 767 N N . ILE A 1 94 ? 11.665 -4.928 -7.855 1.00 81.88 94 ILE A N 1
ATOM 768 C CA . ILE A 1 94 ? 11.994 -4.877 -9.286 1.00 81.88 94 ILE A CA 1
ATOM 769 C C . ILE A 1 94 ? 12.520 -3.495 -9.665 1.00 81.88 94 ILE A C 1
ATOM 771 O O . ILE A 1 94 ? 13.515 -3.410 -10.381 1.00 81.88 94 ILE A O 1
ATOM 775 N N . ASP A 1 95 ? 11.871 -2.429 -9.191 1.00 76.94 95 ASP A N 1
ATOM 776 C CA . ASP A 1 95 ? 12.248 -1.052 -9.536 1.00 76.94 95 ASP A CA 1
ATOM 777 C C . ASP A 1 95 ? 13.523 -0.597 -8.820 1.00 76.94 95 ASP A C 1
ATOM 779 O O . ASP A 1 95 ? 14.169 0.357 -9.250 1.00 76.94 95 ASP A O 1
ATOM 783 N N . HIS A 1 96 ? 13.913 -1.288 -7.747 1.00 77.88 96 HIS A N 1
ATOM 784 C CA . HIS A 1 96 ? 15.074 -0.931 -6.948 1.00 77.88 96 HIS A CA 1
ATOM 785 C C . HIS A 1 96 ? 16.079 -2.072 -6.874 1.00 77.88 96 HIS A C 1
ATOM 787 O O . HIS A 1 96 ? 15.733 -3.231 -6.639 1.00 77.88 96 HIS A O 1
ATOM 793 N N . ASN A 1 97 ? 17.355 -1.722 -7.023 1.00 78.81 97 ASN A N 1
ATOM 794 C CA . ASN A 1 97 ? 18.440 -2.629 -6.697 1.00 78.81 97 ASN A CA 1
ATOM 795 C C . ASN A 1 97 ? 18.630 -2.644 -5.176 1.00 78.81 97 ASN A C 1
ATOM 797 O O . ASN A 1 97 ? 19.295 -1.765 -4.630 1.00 78.81 97 ASN A O 1
ATOM 801 N N . ILE A 1 98 ? 18.018 -3.627 -4.510 1.00 77.81 98 ILE A N 1
ATOM 802 C CA . ILE A 1 98 ? 17.993 -3.741 -3.044 1.00 77.81 98 ILE A CA 1
ATOM 803 C C . ILE A 1 98 ? 19.410 -3.713 -2.441 1.00 77.81 98 ILE A C 1
ATOM 805 O O . ILE A 1 98 ? 19.608 -3.095 -1.399 1.00 77.81 98 ILE A O 1
ATOM 809 N N . ASP A 1 99 ? 20.404 -4.282 -3.134 1.00 75.88 99 ASP A N 1
ATOM 810 C CA . ASP A 1 99 ? 21.803 -4.345 -2.677 1.00 75.88 99 ASP A CA 1
ATOM 811 C C . ASP A 1 99 ? 22.528 -2.985 -2.707 1.00 75.88 99 ASP A C 1
ATOM 813 O O . ASP A 1 99 ? 23.617 -2.843 -2.153 1.00 75.88 99 ASP A O 1
ATOM 817 N N . GLN A 1 100 ? 21.953 -1.983 -3.376 1.00 80.25 100 GLN A N 1
ATOM 818 C CA . GLN A 1 100 ? 22.537 -0.648 -3.552 1.00 80.25 100 GLN A CA 1
ATOM 819 C C . GLN A 1 100 ? 21.710 0.457 -2.883 1.00 80.25 100 GLN A C 1
ATOM 821 O O . GLN A 1 100 ? 21.982 1.642 -3.085 1.00 80.25 100 GLN A O 1
ATOM 826 N N . LEU A 1 101 ? 20.699 0.095 -2.090 1.00 82.19 101 LEU A N 1
ATOM 827 C CA . LEU A 1 101 ? 19.886 1.068 -1.372 1.00 82.19 101 LEU A CA 1
ATOM 828 C C . LEU A 1 101 ? 20.660 1.693 -0.209 1.00 82.19 101 LEU A C 1
ATOM 830 O O . LEU A 1 101 ? 21.270 1.005 0.608 1.00 82.19 101 LEU A O 1
ATOM 834 N N . THR A 1 102 ? 20.565 3.016 -0.085 1.00 83.75 102 THR A N 1
ATOM 835 C CA . THR A 1 102 ? 20.940 3.711 1.153 1.00 83.75 102 THR A CA 1
ATOM 836 C C . THR A 1 102 ? 19.983 3.335 2.287 1.00 83.75 102 THR A C 1
ATOM 838 O O . THR A 1 102 ? 18.822 2.992 2.051 1.00 83.75 102 THR A O 1
ATOM 841 N N . GLU A 1 103 ? 20.426 3.487 3.536 1.00 81.19 103 GLU A N 1
ATOM 842 C CA . GLU A 1 103 ? 19.597 3.220 4.721 1.00 81.19 103 GLU A CA 1
ATOM 843 C C . GLU A 1 103 ? 18.290 4.036 4.710 1.00 81.19 103 GLU A C 1
ATOM 845 O O . GLU A 1 103 ? 17.215 3.508 4.995 1.00 81.19 103 GLU A O 1
ATOM 850 N N . LYS A 1 104 ? 18.354 5.303 4.269 1.00 82.62 104 LYS A N 1
ATOM 851 C CA . LYS A 1 104 ? 17.168 6.154 4.103 1.00 82.62 104 LYS A CA 1
ATOM 852 C C . LYS A 1 104 ? 16.202 5.599 3.054 1.00 82.62 104 LYS A C 1
ATOM 854 O O . LYS A 1 104 ? 14.999 5.588 3.295 1.00 82.62 104 LYS A O 1
ATOM 859 N N . GLN A 1 105 ? 16.691 5.153 1.898 1.00 82.50 105 GLN A N 1
ATOM 860 C CA . GLN A 1 105 ? 15.815 4.585 0.868 1.00 82.50 105 GLN A CA 1
ATOM 861 C C . GLN A 1 105 ? 15.169 3.286 1.349 1.00 82.50 105 GLN A C 1
ATOM 863 O O . GLN A 1 105 ? 13.961 3.126 1.193 1.00 82.50 105 GLN A O 1
ATOM 868 N N . HIS A 1 106 ? 15.939 2.405 1.994 1.00 84.62 106 HIS A N 1
ATOM 869 C CA . HIS A 1 106 ? 15.401 1.184 2.589 1.00 84.62 106 HIS A CA 1
ATOM 870 C C . HIS A 1 106 ? 14.293 1.509 3.601 1.00 84.62 106 HIS A C 1
ATOM 872 O O . HIS A 1 106 ? 13.195 0.965 3.516 1.00 84.62 106 HIS A O 1
ATOM 878 N N . TYR A 1 107 ? 14.534 2.462 4.506 1.00 86.06 107 TYR A N 1
ATOM 879 C CA . TYR A 1 107 ? 13.532 2.939 5.461 1.00 86.06 107 TYR A CA 1
ATOM 880 C C . TYR A 1 107 ? 12.245 3.427 4.775 1.00 86.06 107 TYR A C 1
ATOM 882 O O . TYR A 1 107 ? 11.148 3.074 5.207 1.00 86.06 107 TYR A O 1
ATOM 890 N N . LEU A 1 108 ? 12.349 4.200 3.689 1.00 85.81 108 LEU A N 1
ATOM 891 C CA . LEU A 1 108 ? 11.176 4.703 2.964 1.00 85.81 108 LEU A CA 1
ATOM 892 C C . LEU A 1 108 ? 10.361 3.581 2.305 1.00 85.81 108 LEU A C 1
ATOM 894 O O . LEU A 1 108 ? 9.133 3.612 2.384 1.00 85.81 108 LEU A O 1
ATOM 898 N N . LEU A 1 109 ? 11.012 2.582 1.703 1.00 89.12 109 LEU A N 1
ATOM 899 C CA . LEU A 1 109 ? 10.319 1.439 1.093 1.00 89.12 109 LEU A CA 1
ATOM 900 C C . LEU A 1 109 ? 9.608 0.573 2.145 1.00 89.12 109 LEU A C 1
ATOM 902 O O . LEU A 1 109 ? 8.463 0.168 1.937 1.00 89.12 109 LEU A O 1
ATOM 906 N N . GLU A 1 110 ? 10.234 0.356 3.302 1.00 89.75 110 GLU A N 1
ATOM 907 C CA . GLU A 1 110 ? 9.618 -0.322 4.453 1.00 89.75 110 GLU A CA 1
ATOM 908 C C . GLU A 1 110 ? 8.405 0.453 4.989 1.00 89.75 110 GLU A C 1
ATOM 910 O O . GLU A 1 110 ? 7.358 -0.119 5.313 1.00 89.75 110 GLU A O 1
ATOM 915 N N . LYS A 1 111 ? 8.502 1.786 5.057 1.00 89.75 111 LYS A N 1
ATOM 916 C CA . LYS A 1 111 ? 7.367 2.643 5.425 1.00 89.75 111 LYS A CA 1
ATOM 917 C C . LYS A 1 111 ? 6.228 2.554 4.420 1.00 89.75 111 LYS A C 1
ATOM 919 O O . LYS A 1 111 ? 5.072 2.485 4.835 1.00 89.75 111 LYS A O 1
ATOM 924 N N . GLU A 1 112 ? 6.525 2.524 3.127 1.00 91.94 112 GLU A N 1
ATOM 925 C CA . GLU A 1 112 ? 5.514 2.345 2.086 1.00 91.94 112 GLU A CA 1
ATOM 926 C C . GLU A 1 112 ? 4.825 0.980 2.179 1.00 91.94 112 GLU A C 1
ATOM 928 O O . GLU A 1 112 ? 3.597 0.918 2.096 1.00 91.94 112 GLU A O 1
ATOM 933 N N . ALA A 1 113 ? 5.570 -0.099 2.435 1.00 94.19 113 ALA A N 1
ATOM 934 C CA . ALA A 1 113 ? 5.001 -1.429 2.654 1.00 94.19 113 ALA A CA 1
ATOM 935 C C . ALA A 1 113 ? 4.114 -1.482 3.911 1.00 94.19 113 ALA A C 1
ATOM 937 O O . ALA A 1 113 ? 3.006 -2.025 3.879 1.00 94.19 113 ALA A O 1
ATOM 938 N N . ASN A 1 114 ? 4.530 -0.834 5.002 1.00 92.25 114 ASN A N 1
ATOM 939 C CA . ASN A 1 114 ? 3.713 -0.686 6.209 1.00 92.25 114 ASN A CA 1
ATOM 940 C C . ASN A 1 114 ? 2.442 0.141 5.966 1.00 92.25 114 ASN A C 1
ATOM 942 O O . ASN A 1 114 ? 1.359 -0.229 6.434 1.00 92.25 114 ASN A O 1
ATOM 946 N N . ALA A 1 115 ? 2.548 1.240 5.215 1.00 91.75 115 ALA A N 1
ATOM 947 C CA . ALA A 1 115 ? 1.405 2.054 4.819 1.00 91.75 115 ALA A CA 1
ATOM 948 C C . ALA A 1 115 ? 0.434 1.251 3.941 1.00 91.75 115 ALA A C 1
ATOM 950 O O . ALA A 1 115 ? -0.777 1.304 4.163 1.00 91.75 115 ALA A O 1
ATOM 951 N N . PHE A 1 116 ? 0.960 0.452 3.008 1.00 95.62 116 PHE A N 1
ATOM 952 C CA . PHE A 1 116 ? 0.176 -0.444 2.166 1.00 95.62 116 PHE A CA 1
ATOM 953 C C . PHE A 1 116 ? -0.579 -1.469 3.006 1.00 95.62 116 PHE A C 1
ATOM 955 O O . PHE A 1 116 ? -1.788 -1.625 2.841 1.00 95.62 116 PHE A O 1
ATOM 962 N N . ALA A 1 117 ? 0.097 -2.117 3.956 1.00 95.38 117 ALA A N 1
ATOM 963 C CA . ALA A 1 117 ? -0.524 -3.076 4.858 1.00 95.38 117 ALA A CA 1
ATOM 964 C C . ALA A 1 117 ? -1.658 -2.445 5.680 1.00 95.38 117 ALA A C 1
ATOM 966 O O . ALA A 1 117 ? -2.753 -3.004 5.780 1.00 95.38 117 ALA A O 1
ATOM 967 N N . ALA A 1 118 ? -1.424 -1.256 6.241 1.00 94.19 118 ALA A N 1
ATOM 968 C CA . ALA A 1 118 ? -2.422 -0.536 7.025 1.00 94.19 118 ALA A CA 1
ATOM 969 C C . ALA A 1 118 ? -3.639 -0.112 6.185 1.00 94.19 118 ALA A C 1
ATOM 971 O O . ALA A 1 118 ? -4.775 -0.262 6.642 1.00 94.19 118 ALA A O 1
ATOM 972 N N . GLU A 1 119 ? -3.416 0.399 4.972 1.00 95.44 119 GLU A N 1
ATOM 973 C CA . GLU A 1 119 ? -4.480 0.808 4.051 1.00 95.44 119 GLU A CA 1
ATOM 974 C C . GLU A 1 119 ? -5.250 -0.398 3.501 1.00 95.44 119 GLU A C 1
ATOM 976 O O . GLU A 1 119 ? -6.470 -0.336 3.431 1.00 95.44 119 GLU A O 1
ATOM 981 N N . LEU A 1 120 ? -4.592 -1.517 3.174 1.00 96.44 120 LEU A N 1
ATOM 982 C CA . LEU A 1 120 ? -5.262 -2.730 2.690 1.00 96.44 120 LEU A CA 1
ATOM 983 C C . LEU A 1 120 ? -6.170 -3.344 3.759 1.00 96.44 120 LEU A C 1
ATOM 985 O O . LEU A 1 120 ? -7.291 -3.754 3.463 1.00 96.44 120 LEU A O 1
ATOM 989 N N . LEU A 1 121 ? -5.687 -3.418 5.001 1.00 95.88 121 LEU A N 1
ATOM 990 C CA . LEU A 1 121 ? -6.431 -4.025 6.104 1.00 95.88 121 LEU A CA 1
ATOM 991 C C . LEU A 1 121 ? -7.535 -3.115 6.641 1.00 95.88 121 LEU A C 1
ATOM 993 O O . LEU A 1 121 ? -8.562 -3.608 7.108 1.00 95.88 121 LEU A O 1
ATOM 997 N N . MET A 1 122 ? -7.324 -1.800 6.612 1.00 96.38 122 MET A N 1
ATOM 998 C CA . MET A 1 122 ? -8.265 -0.806 7.128 1.00 96.38 122 MET A CA 1
ATOM 999 C C . MET A 1 122 ? -8.365 0.409 6.189 1.00 96.38 122 MET A C 1
ATOM 1001 O O . MET A 1 122 ? -7.968 1.506 6.597 1.00 96.38 122 MET A O 1
ATOM 1005 N N . PRO A 1 123 ? -8.918 0.268 4.968 1.00 95.06 123 PRO A N 1
ATOM 1006 C CA . PRO A 1 123 ? -9.060 1.369 4.014 1.00 95.06 123 PRO A CA 1
ATOM 1007 C C . PRO A 1 123 ? -9.701 2.604 4.640 1.00 95.06 123 PRO A C 1
ATOM 1009 O O . PRO A 1 123 ? -10.579 2.469 5.499 1.00 95.06 123 PRO A O 1
ATOM 1012 N N . TYR A 1 124 ? -9.268 3.802 4.235 1.00 91.88 124 TYR A N 1
ATOM 1013 C CA . TYR A 1 124 ? -9.695 5.054 4.880 1.00 91.88 124 TYR A CA 1
ATOM 1014 C C . TYR A 1 124 ? -11.224 5.179 4.922 1.00 91.88 124 TYR A C 1
ATOM 1016 O O . TYR A 1 124 ? -11.796 5.456 5.975 1.00 91.88 124 TYR A O 1
ATOM 1024 N N . GLU A 1 125 ? -11.889 4.874 3.806 1.00 89.56 125 GLU A N 1
ATOM 1025 C CA . GLU A 1 125 ? -13.351 4.916 3.715 1.00 89.56 125 GLU A CA 1
ATOM 1026 C C . GLU A 1 125 ? -14.016 3.942 4.694 1.00 89.56 125 GLU A C 1
ATOM 1028 O O . GLU A 1 125 ? -14.961 4.305 5.390 1.00 89.56 125 GLU A O 1
ATOM 1033 N N . TRP A 1 126 ? -13.485 2.724 4.835 1.00 95.56 126 TRP A N 1
ATOM 1034 C CA . TRP A 1 126 ? -14.044 1.748 5.769 1.00 95.56 126 TRP A CA 1
ATOM 1035 C C . TRP A 1 126 ? -13.834 2.188 7.212 1.00 95.56 126 TRP A C 1
ATOM 1037 O O . TRP A 1 126 ? -14.779 2.196 7.997 1.00 95.56 126 TRP A O 1
ATOM 1047 N N . ILE A 1 127 ? -12.619 2.582 7.596 1.00 94.81 127 ILE A N 1
ATOM 1048 C CA . ILE A 1 127 ? -12.375 2.969 8.987 1.00 94.81 127 ILE A CA 1
ATOM 1049 C C . ILE A 1 127 ? -13.186 4.217 9.361 1.00 94.81 127 ILE A C 1
ATOM 1051 O O . ILE A 1 127 ? -13.779 4.243 10.438 1.00 94.81 127 ILE A O 1
ATOM 1055 N N . LYS A 1 128 ? -13.333 5.184 8.448 1.00 93.19 128 LYS A N 1
ATOM 1056 C CA . LYS A 1 128 ? -14.173 6.376 8.628 1.00 93.19 128 LYS A CA 1
ATOM 1057 C C . LYS A 1 128 ? -15.648 6.028 8.846 1.00 93.19 128 LYS A C 1
ATOM 1059 O O . LYS A 1 128 ? -16.279 6.598 9.736 1.00 93.19 128 LYS A O 1
ATOM 1064 N N . THR A 1 129 ? -16.197 5.080 8.084 1.00 94.06 129 THR A N 1
ATOM 1065 C CA . THR A 1 129 ? -17.590 4.629 8.247 1.00 94.06 129 THR A CA 1
ATOM 1066 C C . THR A 1 129 ? -17.797 3.838 9.538 1.00 94.06 129 THR A C 1
ATOM 1068 O O . THR A 1 129 ? -18.784 4.035 10.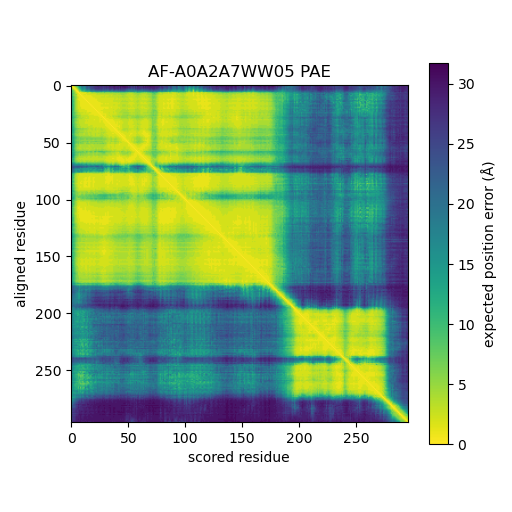242 1.00 94.06 129 THR A O 1
ATOM 1071 N N . TYR A 1 130 ? -16.885 2.926 9.874 1.00 95.88 130 TYR A N 1
ATOM 1072 C CA . TYR A 1 130 ? -17.072 2.028 11.016 1.00 95.88 130 TYR A CA 1
ATOM 1073 C C . TYR A 1 130 ? -16.738 2.693 12.360 1.00 95.88 130 TYR A C 1
ATOM 1075 O O . TYR A 1 130 ? -17.326 2.323 13.386 1.00 95.88 130 TYR A O 1
ATOM 1083 N N . ALA A 1 131 ? -15.808 3.650 12.366 1.00 95.44 131 ALA A N 1
ATOM 1084 C CA . ALA A 1 131 ? -15.252 4.293 13.551 1.00 95.44 131 ALA A CA 1
ATOM 1085 C C . ALA A 1 131 ? -15.666 5.769 13.685 1.00 95.44 131 ALA A C 1
ATOM 1087 O O . ALA A 1 131 ? -14.848 6.610 14.044 1.00 95.44 131 ALA A O 1
ATOM 1088 N N . THR A 1 132 ? -16.937 6.090 13.434 1.00 93.56 132 THR A N 1
ATOM 1089 C CA . THR A 1 132 ? -17.467 7.444 13.649 1.00 93.56 132 THR A CA 1
ATOM 1090 C C . THR A 1 132 ? -17.365 7.852 15.131 1.00 93.56 132 THR A C 1
ATOM 1092 O O . THR A 1 132 ? -17.903 7.135 15.982 1.00 93.56 132 THR A O 1
ATOM 1095 N N . PRO A 1 133 ? -16.685 8.968 15.461 1.00 89.50 133 PRO A N 1
ATOM 1096 C CA . PRO A 1 133 ? -16.586 9.464 16.834 1.00 89.50 133 PRO A CA 1
ATOM 1097 C C . PRO A 1 133 ? -17.938 9.935 17.416 1.00 89.50 133 PRO A C 1
ATOM 1099 O O . PRO A 1 133 ? -18.836 10.290 16.651 1.00 89.50 133 PRO A O 1
ATOM 1102 N N . PRO A 1 134 ? -18.084 9.994 18.757 1.00 92.69 134 PRO A N 1
ATOM 1103 C CA . PRO A 1 134 ? -17.088 9.613 19.759 1.00 92.69 134 PRO A CA 1
ATOM 1104 C C . PRO A 1 134 ? -16.949 8.090 19.884 1.00 92.69 134 PRO A C 1
ATOM 1106 O O . PRO A 1 134 ? -17.930 7.343 19.875 1.00 92.69 134 PRO A O 1
ATOM 1109 N N . LEU A 1 135 ? -15.712 7.612 20.028 1.00 94.56 135 LEU A N 1
ATOM 1110 C CA . LEU A 1 135 ? -15.442 6.188 20.207 1.00 94.56 135 LEU A CA 1
ATOM 1111 C C . LEU A 1 135 ? -15.447 5.806 21.687 1.00 94.56 135 LEU A C 1
ATOM 1113 O O . LEU A 1 135 ? -14.910 6.511 22.534 1.00 94.56 135 LEU A O 1
ATOM 1117 N N . SER A 1 136 ? -16.011 4.637 21.992 1.00 94.75 136 SER A N 1
ATOM 1118 C CA . SER A 1 136 ? -15.895 3.996 23.304 1.00 94.75 136 SER A CA 1
ATOM 1119 C C . SER A 1 136 ? -14.905 2.831 23.256 1.00 94.75 136 SER A C 1
ATOM 1121 O O . SER A 1 136 ? -14.669 2.235 22.200 1.00 94.75 136 SER A O 1
ATOM 1123 N N . ARG A 1 137 ? -14.378 2.413 24.415 1.00 92.12 137 ARG A N 1
ATOM 1124 C CA . ARG A 1 137 ? -13.522 1.211 24.511 1.00 92.12 137 ARG A CA 1
ATOM 1125 C C . ARG A 1 137 ? -14.219 -0.049 23.983 1.00 92.12 137 ARG A C 1
ATOM 1127 O O . ARG A 1 137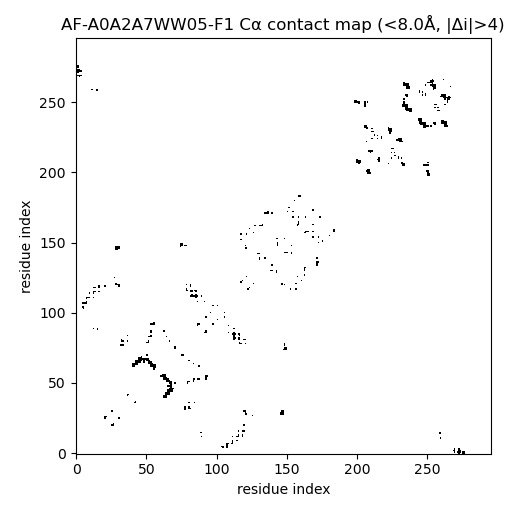 ? -13.582 -0.904 23.367 1.00 92.12 137 ARG A O 1
ATOM 1134 N N . GLN A 1 138 ? -15.533 -0.170 24.186 1.00 93.94 138 GLN A N 1
ATOM 1135 C CA . GLN A 1 138 ? -16.324 -1.276 23.639 1.00 93.94 138 GLN A CA 1
ATOM 1136 C C . GLN A 1 138 ? -16.381 -1.219 22.108 1.00 93.94 138 GLN A C 1
ATOM 1138 O O . GLN A 1 138 ? -16.182 -2.245 21.454 1.00 93.94 138 GLN A O 1
ATOM 1143 N N . LYS A 1 139 ? -16.584 -0.028 21.529 1.00 95.00 139 LYS A N 1
ATOM 1144 C CA . LYS A 1 139 ? -16.572 0.167 20.075 1.00 95.00 139 LYS A CA 1
ATOM 1145 C C . LYS A 1 139 ? -15.204 -0.184 19.484 1.00 95.00 139 LYS A C 1
ATOM 1147 O O . LYS A 1 139 ? -15.150 -0.963 18.538 1.00 95.00 139 LYS A O 1
ATOM 1152 N N . VAL A 1 140 ? -14.108 0.279 20.091 1.00 93.88 140 VAL A N 1
ATOM 1153 C CA . VAL A 1 140 ? -12.726 -0.068 19.699 1.00 93.88 140 VAL A CA 1
ATOM 1154 C C . VAL A 1 140 ? -12.482 -1.582 19.736 1.00 93.88 140 VAL A C 1
ATOM 1156 O O . VAL A 1 140 ? -11.932 -2.155 18.794 1.00 93.88 140 VAL A O 1
ATOM 1159 N N . ASN A 1 141 ? -12.950 -2.265 20.786 1.00 91.94 141 ASN A N 1
ATOM 1160 C CA . ASN A 1 141 ? -12.894 -3.728 20.873 1.00 91.94 141 ASN A CA 1
ATOM 1161 C C . ASN A 1 141 ? -13.650 -4.419 19.726 1.00 91.94 141 ASN A C 1
ATOM 1163 O O . ASN A 1 141 ? -13.182 -5.443 19.221 1.00 91.94 141 ASN A O 1
ATOM 1167 N N . GLY A 1 142 ? -14.804 -3.876 19.329 1.00 94.81 142 GLY A N 1
ATOM 1168 C CA . GLY A 1 142 ? -15.582 -4.351 18.186 1.00 94.81 142 GLY A CA 1
ATOM 1169 C C . GLY A 1 142 ? -14.841 -4.161 16.863 1.00 94.81 142 GLY A C 1
ATOM 1170 O O . GLY A 1 142 ? -14.695 -5.119 16.110 1.00 94.81 142 GLY A O 1
ATOM 1171 N N . LEU A 1 143 ? -14.292 -2.967 16.621 1.00 95.75 143 LEU A N 1
ATOM 1172 C CA . LEU A 1 143 ? -13.539 -2.640 15.404 1.00 95.75 143 LEU A CA 1
ATOM 1173 C C . LEU A 1 143 ? -12.360 -3.588 15.185 1.00 95.75 143 LEU A C 1
ATOM 1175 O O . LEU A 1 143 ? -12.187 -4.112 14.089 1.00 95.75 143 LEU A O 1
ATOM 1179 N N . LYS A 1 144 ? -11.606 -3.901 16.244 1.00 92.94 144 LYS A N 1
ATOM 1180 C CA . LYS A 1 144 ? -10.503 -4.868 16.173 1.00 92.94 144 LYS A CA 1
ATOM 1181 C C . LYS A 1 144 ? -10.953 -6.218 15.603 1.00 92.94 144 LYS A C 1
ATOM 1183 O O . LYS A 1 144 ? -10.241 -6.821 14.806 1.00 92.94 144 LYS A O 1
ATOM 1188 N N . LYS A 1 145 ? -12.126 -6.696 16.034 1.00 91.19 145 LYS A N 1
ATOM 1189 C CA . LYS A 1 145 ? -12.698 -7.969 15.575 1.00 91.19 145 LYS A CA 1
ATOM 1190 C C . LYS A 1 145 ? -13.195 -7.872 14.134 1.00 91.19 145 LYS A C 1
ATOM 1192 O O . LYS A 1 145 ? -12.915 -8.779 13.365 1.00 91.19 145 LYS A O 1
ATOM 1197 N N . VAL A 1 146 ? -13.873 -6.776 13.779 1.00 94.81 146 VAL A N 1
ATOM 1198 C CA . VAL A 1 146 ? -14.384 -6.522 12.418 1.00 94.81 146 VAL A CA 1
ATOM 1199 C C . VAL A 1 146 ? -13.252 -6.516 11.393 1.00 94.81 146 VAL A C 1
ATOM 1201 O O . VAL A 1 146 ? -13.338 -7.200 10.381 1.00 94.81 146 VAL A O 1
ATOM 1204 N N . PHE A 1 147 ? -12.171 -5.786 11.671 1.00 94.56 147 PHE A N 1
ATOM 1205 C CA . PHE A 1 147 ? -11.036 -5.674 10.753 1.00 94.56 147 PHE A CA 1
ATOM 1206 C C . PHE A 1 147 ? -10.030 -6.828 10.874 1.00 94.56 147 PHE A C 1
ATOM 1208 O O . PHE A 1 147 ? -9.169 -6.980 10.016 1.00 94.56 147 PHE A O 1
ATOM 1215 N N . GLY A 1 148 ? -10.121 -7.657 11.919 1.00 90.56 148 GLY A N 1
ATOM 1216 C CA . GLY A 1 148 ? -9.203 -8.782 12.121 1.00 90.56 148 GLY A CA 1
ATOM 1217 C C . GLY A 1 148 ? -7.753 -8.360 12.394 1.00 90.56 148 GLY A C 1
ATOM 1218 O O . GLY A 1 148 ? -6.827 -9.087 12.042 1.00 90.56 148 GLY A O 1
ATOM 1219 N N . VAL A 1 149 ? -7.544 -7.195 13.013 1.00 90.94 149 VAL A N 1
ATOM 1220 C CA . VAL A 1 149 ? -6.217 -6.589 13.240 1.00 90.94 149 VAL A CA 1
ATOM 1221 C C . VAL A 1 149 ? -5.809 -6.596 14.717 1.00 90.94 149 VAL A C 1
ATOM 1223 O O . VAL A 1 149 ? -6.594 -6.924 15.609 1.00 90.94 149 VAL A O 1
ATOM 1226 N N . SER A 1 150 ? -4.558 -6.233 15.009 1.00 88.38 150 SER A N 1
ATOM 1227 C CA . SER A 1 150 ? -4.104 -6.013 16.386 1.00 88.38 150 SER A CA 1
ATOM 1228 C C . SER A 1 150 ? -4.655 -4.695 16.957 1.00 88.38 150 SER A C 1
ATOM 1230 O O . SER A 1 150 ? -5.059 -3.794 16.221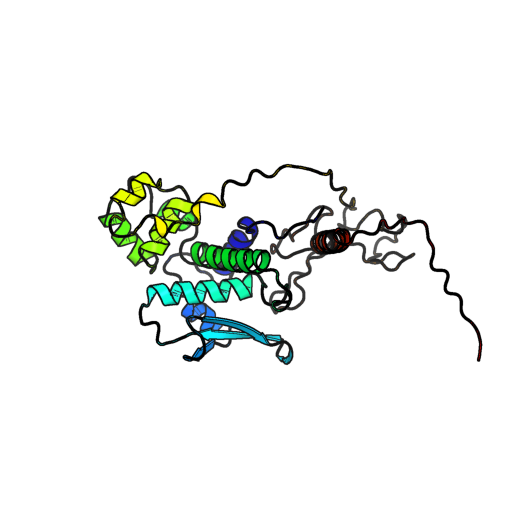 1.00 88.38 150 SER A O 1
ATOM 1232 N N . ARG A 1 151 ? -4.654 -4.556 18.292 1.00 89.44 151 ARG A N 1
ATOM 1233 C CA . ARG A 1 151 ? -5.039 -3.290 18.955 1.00 89.44 151 ARG A CA 1
ATOM 1234 C C . ARG A 1 151 ? -4.122 -2.144 18.535 1.00 89.44 151 ARG A C 1
ATOM 1236 O O . ARG A 1 151 ? -4.598 -1.050 18.267 1.00 89.44 151 ARG A O 1
ATOM 1243 N N . PHE A 1 152 ? -2.829 -2.444 18.437 1.00 87.44 152 PHE A N 1
ATOM 1244 C CA . PHE A 1 152 ? -1.790 -1.521 18.006 1.00 87.44 152 PHE A CA 1
ATOM 1245 C C . PHE A 1 152 ? -2.034 -0.989 16.590 1.00 87.44 152 PHE A C 1
ATOM 1247 O O . PHE A 1 152 ? -2.076 0.222 16.391 1.00 87.44 152 PHE A O 1
ATOM 1254 N N . ALA A 1 153 ? -2.286 -1.883 15.629 1.00 88.88 153 ALA A N 1
ATOM 1255 C CA . ALA A 1 153 ? -2.561 -1.497 14.248 1.00 88.88 153 ALA A CA 1
ATOM 1256 C C . ALA A 1 153 ? -3.819 -0.620 14.153 1.00 88.88 153 ALA A C 1
ATOM 1258 O O . ALA A 1 153 ? -3.786 0.429 13.515 1.00 88.88 153 ALA A O 1
ATOM 1259 N N . LEU A 1 154 ? -4.904 -1.007 14.839 1.00 93.25 154 LEU A N 1
ATOM 1260 C CA . LEU A 1 154 ? -6.134 -0.213 14.878 1.00 93.25 154 LEU A CA 1
ATOM 1261 C C . LEU A 1 154 ? -5.896 1.181 15.475 1.00 93.25 154 LEU A C 1
ATOM 1263 O O . LEU A 1 154 ? -6.334 2.168 14.891 1.00 93.25 154 LEU A O 1
ATOM 1267 N N . ARG A 1 155 ? -5.197 1.273 16.614 1.00 92.06 155 ARG A N 1
ATOM 1268 C CA . ARG A 1 155 ? -4.856 2.551 17.257 1.00 92.06 155 ARG A CA 1
ATOM 1269 C C . ARG A 1 155 ? -4.099 3.461 16.294 1.00 92.06 155 ARG A C 1
ATOM 1271 O O . ARG A 1 155 ? -4.533 4.584 16.057 1.00 92.06 155 ARG A O 1
ATOM 1278 N N . ASN A 1 156 ? -3.009 2.959 15.712 1.00 88.69 156 ASN A N 1
ATOM 1279 C CA . ASN A 1 156 ? -2.177 3.737 14.796 1.00 88.69 156 ASN A CA 1
ATOM 1280 C C . ASN A 1 156 ? -2.984 4.184 13.575 1.00 88.69 156 ASN A C 1
ATOM 1282 O O . ASN A 1 156 ? -2.872 5.326 13.146 1.00 88.69 156 ASN A O 1
ATOM 1286 N N . ARG A 1 157 ? -3.869 3.325 13.056 1.00 92.25 157 ARG A N 1
ATOM 1287 C CA . ARG A 1 157 ? -4.742 3.693 11.943 1.00 92.25 157 ARG A CA 1
ATOM 1288 C C . ARG A 1 157 ? -5.708 4.817 12.307 1.00 92.25 157 ARG A C 1
ATOM 1290 O O . ARG A 1 157 ? -5.837 5.756 11.529 1.00 92.25 157 ARG A O 1
ATOM 1297 N N . LEU A 1 158 ? -6.367 4.751 13.465 1.00 93.88 158 LEU A N 1
ATOM 1298 C CA . LEU A 1 158 ? -7.299 5.794 13.916 1.00 93.88 158 LEU A CA 1
ATOM 1299 C C . LEU A 1 158 ? -6.598 7.149 14.121 1.00 93.88 158 LEU A C 1
ATOM 1301 O O . LEU A 1 158 ? -7.168 8.177 13.763 1.00 93.88 158 LEU A O 1
ATOM 1305 N N . ILE A 1 159 ? -5.361 7.144 14.632 1.00 88.50 159 ILE A N 1
ATOM 1306 C CA . ILE A 1 159 ? -4.537 8.355 14.791 1.00 88.50 159 ILE A CA 1
ATOM 1307 C C . ILE A 1 159 ? -4.093 8.896 13.426 1.00 88.50 159 ILE A C 1
ATOM 1309 O O . ILE A 1 159 ? -4.337 10.060 13.118 1.00 88.50 159 ILE A O 1
ATOM 1313 N N . ASN A 1 160 ? -3.493 8.057 12.575 1.00 82.62 160 ASN A N 1
ATOM 1314 C CA . ASN A 1 160 ? -2.939 8.483 11.283 1.00 82.62 160 ASN A CA 1
ATOM 1315 C C . ASN A 1 160 ? -4.025 8.993 10.322 1.00 82.62 160 ASN A C 1
ATOM 1317 O O . ASN A 1 160 ? -3.767 9.849 9.482 1.00 82.62 160 ASN A O 1
ATOM 1321 N N . THR A 1 161 ? -5.255 8.493 10.464 1.00 86.88 161 THR A N 1
ATOM 1322 C CA . THR A 1 161 ? -6.430 8.967 9.710 1.00 86.88 161 THR A CA 1
ATOM 1323 C C . THR A 1 161 ? -7.147 10.144 10.372 1.00 86.88 161 THR A C 1
ATOM 1325 O O . THR A 1 161 ? -8.145 10.624 9.831 1.00 86.88 161 THR A O 1
ATOM 1328 N N . LYS A 1 162 ? -6.641 10.627 11.516 1.00 91.25 162 LYS A N 1
ATOM 1329 C CA . LYS A 1 162 ? -7.181 11.746 12.302 1.00 91.25 162 LYS A CA 1
ATOM 1330 C C . LYS A 1 162 ? -8.632 11.537 12.755 1.00 91.25 162 LYS A C 1
ATOM 1332 O O . LYS A 1 162 ? -9.355 12.502 12.978 1.00 91.25 162 LYS A O 1
ATOM 1337 N N . ILE A 1 163 ? -9.065 10.280 12.891 1.00 92.25 163 ILE A N 1
ATOM 1338 C CA . ILE A 1 163 ? -10.382 9.931 13.450 1.00 92.25 163 ILE A CA 1
ATOM 1339 C C . ILE A 1 163 ? -10.391 10.162 14.961 1.00 92.25 163 ILE A C 1
ATOM 1341 O O . ILE A 1 163 ? -11.414 10.554 15.516 1.00 92.25 163 ILE A O 1
ATOM 1345 N N . ILE A 1 164 ? -9.252 9.918 15.611 1.00 92.31 164 ILE A N 1
ATOM 1346 C CA . ILE A 1 164 ? -9.010 10.270 17.009 1.00 92.31 164 ILE A CA 1
ATOM 1347 C C . ILE A 1 164 ? -7.692 11.031 17.130 1.00 92.31 164 ILE A C 1
ATOM 1349 O O . ILE A 1 164 ? -6.768 10.852 16.334 1.00 92.31 164 ILE A O 1
ATOM 1353 N N . THR A 1 165 ? -7.592 11.839 18.171 1.00 89.94 165 THR A N 1
ATOM 1354 C CA . THR A 1 165 ? -6.370 12.514 18.606 1.00 89.94 165 THR A CA 1
ATOM 1355 C C . THR A 1 165 ? -5.459 11.579 19.406 1.00 89.94 165 THR A C 1
ATOM 1357 O O . THR A 1 165 ? -5.869 10.518 19.891 1.00 89.94 165 THR A O 1
ATOM 1360 N N . LEU A 1 166 ? -4.202 11.994 19.600 1.00 86.56 166 LEU A N 1
ATOM 1361 C CA . LEU A 1 166 ? -3.266 11.279 20.470 1.00 86.56 166 LEU A CA 1
ATOM 1362 C C . LEU A 1 166 ? -3.768 11.219 21.925 1.00 86.56 166 LEU A C 1
ATOM 1364 O O . LEU A 1 166 ? -3.595 10.199 22.590 1.00 86.56 166 LEU A O 1
ATOM 1368 N N . GLU A 1 167 ? -4.436 12.272 22.406 1.00 88.50 167 GLU A N 1
ATOM 1369 C CA . GLU A 1 167 ? -5.015 12.311 23.755 1.00 88.50 167 GLU A CA 1
ATOM 1370 C C . GLU A 1 167 ? -6.179 11.327 23.913 1.00 88.50 167 GLU A C 1
ATOM 1372 O O . GLU A 1 167 ? -6.198 10.532 24.855 1.00 88.50 167 GLU A O 1
ATOM 1377 N N . GLU A 1 168 ? -7.110 11.292 22.957 1.00 91.50 168 GLU A N 1
ATOM 1378 C CA . GLU A 1 168 ? -8.198 10.303 22.955 1.00 91.50 168 GLU A CA 1
ATOM 1379 C C . GLU A 1 168 ? -7.654 8.871 22.890 1.00 91.50 168 GLU A C 1
ATOM 1381 O O . GLU A 1 168 ? -8.165 7.972 23.565 1.00 91.50 168 GLU A O 1
ATOM 1386 N N . SER A 1 169 ? -6.572 8.652 22.136 1.00 90.31 169 SER A N 1
ATOM 1387 C CA . SER A 1 169 ? -5.896 7.358 22.076 1.00 90.31 169 SER A CA 1
ATOM 1388 C C . SER A 1 169 ? -5.412 6.881 23.451 1.00 90.31 169 SER A C 1
ATOM 1390 O O . SER A 1 169 ? -5.591 5.703 23.763 1.00 90.31 169 SER A O 1
ATOM 1392 N N . LYS A 1 170 ? -4.869 7.759 24.310 1.00 88.12 170 LYS A N 1
ATOM 1393 C CA . LYS A 1 170 ? -4.431 7.376 25.672 1.00 88.12 170 LYS A CA 1
ATOM 1394 C C . LYS A 1 170 ? -5.585 6.807 26.498 1.00 88.12 170 LYS A C 1
ATOM 1396 O O . LYS A 1 170 ? -5.413 5.842 27.240 1.00 88.12 170 LYS A O 1
ATOM 1401 N N . PHE A 1 171 ? -6.780 7.378 26.349 1.00 90.19 171 PHE A N 1
ATOM 1402 C CA . PHE A 1 171 ? -7.969 6.892 27.043 1.00 90.19 171 PHE A CA 1
ATOM 1403 C C . PHE A 1 171 ? -8.517 5.592 26.438 1.00 90.19 171 PHE A C 1
ATOM 1405 O O . PHE A 1 171 ? -8.974 4.708 27.175 1.00 90.19 171 PHE A O 1
ATOM 1412 N N . LEU A 1 172 ? -8.495 5.465 25.111 1.00 91.62 172 LEU A N 1
ATOM 1413 C CA . LEU A 1 172 ? -9.061 4.325 24.383 1.00 91.62 172 LEU A CA 1
ATOM 1414 C C . LEU A 1 172 ? -8.160 3.082 24.388 1.00 91.62 172 LEU A C 1
ATOM 1416 O O . LEU A 1 172 ? -8.685 1.967 24.329 1.00 91.62 172 LEU A O 1
ATOM 1420 N N . PHE A 1 173 ? -6.844 3.275 24.493 1.00 91.19 173 PHE A N 1
ATOM 1421 C CA . PHE A 1 173 ? -5.806 2.240 24.455 1.00 91.19 173 PHE A CA 1
ATOM 1422 C C . PHE A 1 173 ? -4.791 2.408 25.604 1.00 91.19 173 PHE A C 1
ATOM 1424 O O . PHE A 1 173 ? -3.592 2.527 25.344 1.00 91.19 173 PHE A O 1
ATOM 1431 N N . PRO A 1 174 ? -5.235 2.430 26.876 1.00 85.69 174 PRO A N 1
ATOM 1432 C CA . PRO A 1 174 ? -4.350 2.649 28.025 1.00 85.69 174 PRO A CA 1
ATOM 1433 C C . PRO A 1 174 ? -3.257 1.578 28.169 1.00 85.69 174 PRO A C 1
ATOM 1435 O O . PRO A 1 174 ? -2.250 1.807 28.828 1.00 85.69 174 PRO A O 1
ATOM 1438 N N . GLU A 1 175 ? -3.457 0.402 27.577 1.00 84.12 175 GLU A N 1
ATOM 1439 C CA . GLU A 1 175 ? -2.532 -0.727 27.629 1.00 84.12 175 GLU A CA 1
ATOM 1440 C C . GLU A 1 175 ? -1.335 -0.624 26.670 1.00 84.12 175 GLU A C 1
ATOM 1442 O O . GLU A 1 175 ? -0.472 -1.498 26.703 1.00 84.12 175 GLU A O 1
ATOM 1447 N N . ILE A 1 176 ? -1.285 0.385 25.793 1.00 80.31 176 ILE A N 1
ATOM 1448 C CA . ILE A 1 176 ? -0.228 0.513 24.784 1.00 80.31 176 ILE A CA 1
ATOM 1449 C C . ILE A 1 176 ? 0.589 1.781 25.041 1.00 80.31 176 ILE A C 1
ATOM 1451 O O . ILE A 1 176 ? 0.038 2.884 25.040 1.00 80.31 176 ILE A O 1
ATOM 1455 N N . ALA A 1 177 ? 1.904 1.633 25.217 1.00 69.25 177 ALA A N 1
ATOM 1456 C CA . ALA A 1 177 ? 2.799 2.750 25.495 1.00 69.25 177 ALA A CA 1
ATOM 1457 C C . ALA A 1 177 ? 2.864 3.753 24.321 1.00 69.25 177 ALA A C 1
ATOM 1459 O O . ALA A 1 177 ? 2.665 3.406 23.151 1.00 69.25 177 ALA A O 1
ATOM 1460 N N . LEU A 1 178 ? 3.133 5.025 24.649 1.00 57.19 178 LEU A N 1
ATOM 1461 C CA . LEU A 1 178 ? 3.275 6.120 23.677 1.00 57.19 178 LEU A CA 1
ATOM 1462 C C . LEU A 1 178 ? 4.540 5.975 22.824 1.00 57.19 178 LEU A C 1
ATOM 1464 O O . LEU A 1 178 ? 4.519 6.306 21.650 1.00 57.19 178 LEU A O 1
ATOM 1468 N N . ASN A 1 179 ? 5.614 5.405 23.368 1.00 54.91 179 ASN A N 1
ATOM 1469 C CA . ASN A 1 179 ? 6.870 5.222 22.628 1.00 54.91 179 ASN A CA 1
ATOM 1470 C C . ASN A 1 179 ? 6.731 4.239 21.450 1.00 54.91 179 ASN A C 1
ATOM 1472 O O . ASN A 1 179 ? 7.621 4.153 20.611 1.00 54.91 179 ASN A O 1
ATOM 1476 N N . ASP A 1 180 ? 5.600 3.530 21.364 1.00 53.25 180 ASP A N 1
ATOM 1477 C CA . ASP A 1 180 ? 5.276 2.659 20.241 1.00 53.25 180 ASP A CA 1
ATOM 1478 C C . ASP A 1 180 ? 4.581 3.421 19.084 1.00 53.25 180 ASP A C 1
ATOM 1480 O O . ASP A 1 180 ? 4.162 2.801 18.109 1.00 53.25 180 ASP A O 1
ATOM 1484 N N . CYS A 1 181 ? 4.381 4.746 19.168 1.00 49.38 181 CYS A N 1
ATOM 1485 C CA . CYS A 1 181 ? 3.759 5.560 18.109 1.00 49.38 181 CYS A CA 1
ATOM 1486 C C . CYS A 1 181 ? 4.735 6.508 17.389 1.00 49.38 181 CYS A C 1
ATOM 1488 O O . CYS A 1 181 ? 4.324 7.577 16.956 1.00 49.38 181 CYS A O 1
ATOM 1490 N N . ASN A 1 182 ? 6.006 6.134 17.217 1.00 46.50 182 ASN A N 1
ATOM 1491 C CA . ASN A 1 182 ? 7.047 7.018 16.655 1.00 46.50 182 ASN A CA 1
ATOM 1492 C C . ASN A 1 182 ? 6.827 7.487 15.196 1.00 46.50 182 ASN A C 1
ATOM 1494 O O . ASN A 1 182 ? 7.604 8.294 14.700 1.00 46.50 182 ASN A O 1
ATOM 1498 N N . ASP A 1 183 ? 5.753 7.056 14.530 1.00 51.91 183 ASP A N 1
ATOM 1499 C CA . ASP A 1 183 ? 5.486 7.350 13.116 1.00 51.91 183 ASP A CA 1
ATOM 1500 C C . ASP A 1 183 ? 4.563 8.551 12.866 1.00 51.91 183 ASP A C 1
ATOM 1502 O O . ASP A 1 183 ? 4.305 8.888 11.712 1.00 51.91 183 ASP A O 1
ATOM 1506 N N . VAL A 1 184 ? 4.039 9.215 13.907 1.00 44.47 184 VAL A N 1
ATOM 1507 C CA . VAL A 1 184 ? 3.096 10.340 13.705 1.00 44.47 184 VAL A CA 1
ATOM 1508 C C . VAL A 1 184 ? 3.782 11.621 13.205 1.00 44.47 184 VAL A C 1
ATOM 1510 O O . VAL A 1 184 ? 3.108 12.495 12.664 1.00 44.47 184 VAL A O 1
ATOM 1513 N N . ASN A 1 185 ? 5.106 11.730 13.358 1.00 42.38 185 ASN A N 1
ATOM 1514 C CA . ASN A 1 185 ? 5.870 12.942 13.032 1.00 42.38 185 ASN A CA 1
ATOM 1515 C C . ASN A 1 185 ? 6.268 13.057 11.547 1.00 42.38 185 ASN A C 1
ATOM 1517 O O . ASN A 1 185 ? 6.684 14.128 11.124 1.00 42.38 185 ASN A O 1
ATOM 1521 N N . ASP A 1 186 ? 6.102 12.003 10.740 1.00 46.28 186 ASP A N 1
ATOM 1522 C CA . ASP A 1 186 ? 6.503 11.993 9.316 1.00 46.28 186 ASP A CA 1
ATOM 1523 C C . ASP A 1 186 ? 5.444 12.623 8.378 1.00 46.28 186 ASP A C 1
ATOM 1525 O O . ASP A 1 186 ? 5.615 12.681 7.162 1.00 46.28 186 ASP A O 1
ATOM 1529 N N . ILE A 1 187 ? 4.305 13.076 8.920 1.00 43.97 187 ILE A N 1
ATOM 1530 C CA . ILE A 1 187 ? 3.155 13.578 8.139 1.00 43.97 187 ILE A CA 1
ATOM 1531 C C . ILE A 1 187 ? 3.230 15.108 7.928 1.00 43.97 187 ILE A C 1
ATOM 1533 O O . ILE A 1 187 ? 2.403 15.671 7.212 1.00 43.97 187 ILE A O 1
ATOM 1537 N N . THR A 1 188 ? 4.198 15.804 8.538 1.00 37.88 188 THR A N 1
ATOM 1538 C CA . THR A 1 188 ? 4.254 17.281 8.563 1.00 37.88 188 THR A CA 1
ATOM 1539 C C . THR A 1 188 ? 5.403 17.907 7.773 1.00 37.88 188 THR A C 1
ATOM 1541 O O . THR A 1 188 ? 5.661 19.092 7.958 1.00 37.88 188 THR A O 1
ATOM 1544 N N . GLU A 1 189 ? 6.090 17.182 6.886 1.00 40.00 189 GLU A N 1
ATOM 1545 C CA . GLU A 1 189 ? 7.053 17.839 5.990 1.00 40.00 189 GLU A CA 1
ATOM 1546 C C . GLU A 1 189 ? 6.313 18.694 4.946 1.00 40.00 189 GLU A C 1
ATOM 1548 O O . GLU A 1 189 ? 5.788 18.198 3.942 1.00 40.00 189 GLU A O 1
ATOM 1553 N N . GLU A 1 190 ? 6.261 20.001 5.213 1.00 38.47 190 GLU A N 1
ATOM 1554 C CA . GLU A 1 190 ? 5.906 21.025 4.238 1.00 38.47 190 GLU A CA 1
ATOM 1555 C C . GLU A 1 190 ? 6.834 20.908 3.026 1.00 38.47 190 GLU A C 1
ATOM 1557 O O . GLU A 1 190 ? 8.060 20.957 3.128 1.00 38.47 190 GLU A O 1
ATOM 1562 N N . VAL A 1 191 ? 6.231 20.720 1.854 1.00 38.22 191 VAL A N 1
ATOM 1563 C CA . VAL A 1 191 ? 6.951 20.699 0.583 1.00 38.22 191 VAL A CA 1
ATOM 1564 C C . VAL A 1 191 ? 7.364 22.130 0.263 1.00 38.22 191 VAL A C 1
ATOM 1566 O O . VAL A 1 191 ? 6.530 22.945 -0.126 1.00 38.22 191 VAL A O 1
ATOM 1569 N N . THR A 1 192 ? 8.647 22.436 0.422 1.00 31.19 192 THR A N 1
ATOM 1570 C CA . THR A 1 192 ? 9.245 23.659 -0.115 1.00 31.19 192 THR A CA 1
ATOM 1571 C C . THR A 1 192 ? 9.327 23.521 -1.635 1.00 31.19 192 THR A C 1
ATOM 1573 O O . THR A 1 192 ? 10.035 22.654 -2.149 1.00 31.19 192 THR A O 1
ATOM 1576 N N . TYR A 1 193 ? 8.545 24.329 -2.351 1.00 40.38 193 TYR A N 1
ATOM 1577 C CA . TYR A 1 193 ? 8.548 24.388 -3.811 1.00 40.38 193 TYR A CA 1
ATOM 1578 C C . TYR A 1 193 ? 9.779 25.155 -4.286 1.00 40.38 193 TYR A C 1
ATOM 1580 O O . TYR A 1 193 ? 9.772 26.383 -4.266 1.00 40.38 193 TYR A O 1
ATOM 1588 N N . GLU A 1 194 ? 10.808 24.445 -4.737 1.00 45.62 194 GLU A N 1
ATOM 1589 C CA . GLU A 1 194 ? 11.930 25.054 -5.448 1.00 45.62 194 GLU A CA 1
ATOM 1590 C C . GLU A 1 194 ? 12.186 24.329 -6.774 1.00 45.62 194 GLU A C 1
ATOM 1592 O O . GLU A 1 194 ? 12.240 23.102 -6.827 1.00 45.62 194 GLU A O 1
ATOM 1597 N N . GLU A 1 195 ? 12.327 25.166 -7.810 1.00 46.34 195 GLU A N 1
ATOM 1598 C CA . GLU A 1 195 ? 12.520 24.926 -9.249 1.00 46.34 195 GLU A CA 1
ATOM 1599 C C . GLU A 1 195 ? 11.243 24.709 -10.090 1.00 46.34 195 GLU A C 1
ATOM 1601 O O . GLU A 1 195 ? 10.496 23.742 -9.950 1.00 46.34 195 GLU A O 1
ATOM 1606 N N . MET A 1 196 ? 11.005 25.651 -11.017 1.00 45.66 196 MET A N 1
ATOM 1607 C CA . MET A 1 196 ? 10.059 25.476 -12.121 1.00 45.66 196 MET A CA 1
ATOM 1608 C C . MET A 1 196 ? 10.615 24.396 -13.050 1.00 45.66 196 MET A C 1
ATOM 1610 O O . MET A 1 196 ? 11.497 24.662 -13.862 1.00 45.66 196 MET A O 1
ATOM 1614 N N . ILE A 1 197 ? 10.119 23.172 -12.902 1.00 60.56 197 ILE A N 1
ATOM 1615 C CA . ILE A 1 197 ? 10.407 22.076 -13.825 1.00 60.56 197 ILE A CA 1
ATOM 1616 C C . ILE A 1 197 ? 9.636 22.345 -15.119 1.00 60.56 197 ILE A C 1
ATOM 1618 O O . ILE A 1 197 ? 8.405 22.385 -15.119 1.00 60.56 197 ILE A O 1
ATOM 1622 N N . GLU A 1 198 ? 10.359 22.541 -16.218 1.00 72.69 198 GLU A N 1
ATOM 1623 C CA . GLU A 1 198 ? 9.762 22.667 -17.545 1.00 72.69 198 GLU A CA 1
ATOM 1624 C C . GLU A 1 198 ? 9.410 21.270 -18.075 1.00 72.69 198 GLU A C 1
ATOM 1626 O O . GLU A 1 198 ? 10.282 20.426 -18.294 1.00 72.69 198 GLU A O 1
ATOM 1631 N N . PHE A 1 199 ? 8.115 21.010 -18.248 1.00 82.06 199 PHE A N 1
ATOM 1632 C CA . PHE A 1 199 ? 7.619 19.752 -18.798 1.00 82.06 199 PHE A CA 1
ATOM 1633 C C . PHE A 1 199 ? 7.455 19.837 -20.322 1.00 82.06 199 PHE A C 1
ATOM 1635 O O . PHE A 1 199 ? 7.073 20.890 -20.832 1.00 82.06 199 PHE A O 1
ATOM 1642 N N . PRO A 1 200 ? 7.696 18.743 -21.071 1.00 85.19 200 PRO A N 1
ATOM 1643 C CA . PRO A 1 200 ? 7.505 18.732 -22.515 1.00 85.19 200 PRO A CA 1
ATOM 1644 C C . PRO A 1 200 ? 6.049 19.005 -22.902 1.00 85.19 200 PRO A C 1
ATOM 1646 O O . PRO A 1 200 ? 5.134 18.303 -22.468 1.00 85.19 200 PRO A O 1
ATOM 1649 N N . GLU A 1 201 ? 5.840 19.970 -23.791 1.00 91.69 201 GLU A N 1
ATOM 1650 C CA . GLU A 1 201 ? 4.542 20.180 -24.426 1.00 91.69 201 GLU A CA 1
ATOM 1651 C C . GLU A 1 201 ? 4.166 18.995 -25.334 1.00 91.69 201 GLU A C 1
ATOM 1653 O O . GLU A 1 201 ? 5.021 18.357 -25.964 1.00 91.69 201 GLU A O 1
ATOM 1658 N N . ILE A 1 202 ? 2.866 18.707 -25.418 1.00 94.00 202 ILE A N 1
ATOM 1659 C CA . ILE A 1 202 ? 2.312 17.573 -26.168 1.00 94.00 202 ILE A CA 1
ATOM 1660 C C . ILE A 1 202 ? 1.289 18.019 -27.214 1.00 94.00 202 ILE A C 1
ATOM 1662 O O . ILE A 1 202 ? 0.578 19.006 -27.035 1.00 94.00 202 ILE A O 1
ATOM 1666 N N . ASP A 1 203 ? 1.182 17.256 -28.300 1.00 93.00 203 ASP A N 1
ATOM 1667 C CA . ASP A 1 203 ? 0.096 17.383 -29.266 1.00 93.00 203 ASP A CA 1
ATOM 1668 C C . ASP A 1 203 ? -1.178 16.649 -28.800 1.00 93.00 203 ASP A C 1
ATOM 1670 O O . ASP A 1 203 ? -1.209 15.952 -27.782 1.00 93.00 203 ASP A O 1
ATOM 1674 N N . LYS A 1 204 ? -2.254 16.772 -29.587 1.00 92.44 204 LYS A N 1
ATOM 1675 C CA . LYS A 1 204 ? -3.550 16.112 -29.333 1.00 92.44 204 LYS A CA 1
ATOM 1676 C C . LYS A 1 204 ? -3.481 14.579 -29.231 1.00 92.44 204 LYS A C 1
ATOM 1678 O O . LYS A 1 204 ? -4.429 13.966 -28.753 1.00 92.44 204 LYS A O 1
ATOM 1683 N N . ASN A 1 205 ? -2.398 13.962 -29.703 1.00 91.06 205 ASN A N 1
ATOM 1684 C CA . ASN A 1 205 ? -2.164 12.522 -29.656 1.00 91.06 205 ASN A CA 1
ATOM 1685 C C . ASN A 1 205 ? -1.220 12.131 -28.499 1.00 91.06 205 ASN A C 1
ATOM 1687 O O . ASN A 1 205 ? -0.754 10.991 -28.468 1.00 91.06 205 ASN A O 1
ATOM 1691 N N . MET A 1 206 ? -0.936 13.049 -27.563 1.00 93.06 206 MET A N 1
ATOM 1692 C CA . MET A 1 206 ? 0.012 12.906 -26.446 1.00 93.06 206 MET A CA 1
ATOM 1693 C C . MET A 1 206 ? 1.486 12.779 -26.866 1.00 93.06 206 MET A C 1
ATOM 1695 O O . MET A 1 206 ? 2.318 12.348 -26.067 1.00 93.06 206 MET A O 1
ATOM 1699 N N . ARG A 1 207 ? 1.834 13.121 -28.113 1.00 95.06 207 ARG A N 1
ATOM 1700 C CA . ARG A 1 207 ? 3.226 13.095 -28.581 1.00 95.06 207 ARG A CA 1
ATOM 1701 C C . ARG A 1 207 ? 3.919 14.400 -28.225 1.00 95.06 207 ARG A C 1
ATOM 1703 O O . ARG A 1 207 ? 3.329 15.458 -28.414 1.00 95.06 207 ARG A O 1
ATOM 1710 N N . PHE A 1 208 ? 5.176 14.347 -27.801 1.00 94.75 208 PHE A N 1
ATOM 1711 C CA . PHE A 1 208 ? 5.968 15.555 -27.582 1.00 94.75 208 PHE A CA 1
ATOM 1712 C C . PHE A 1 208 ? 6.077 16.379 -28.867 1.00 94.75 208 PHE A C 1
ATOM 1714 O O . PHE A 1 208 ? 6.470 15.856 -29.914 1.00 94.75 208 PHE A O 1
ATOM 1721 N N . ILE A 1 209 ? 5.767 17.674 -28.780 1.00 94.94 209 ILE A N 1
ATOM 1722 C CA . ILE A 1 209 ? 5.865 18.587 -29.932 1.00 94.94 209 ILE A CA 1
ATOM 1723 C C . ILE A 1 209 ? 7.319 18.880 -30.311 1.00 94.94 209 ILE A C 1
ATOM 1725 O O . ILE A 1 209 ? 7.610 19.246 -31.445 1.00 94.94 209 ILE A O 1
ATOM 1729 N N . LYS A 1 210 ? 8.237 18.689 -29.359 1.00 93.94 210 LYS A N 1
ATOM 1730 C CA . LYS A 1 210 ? 9.664 18.941 -29.501 1.00 93.94 210 LYS A CA 1
ATOM 1731 C C . LYS A 1 210 ? 10.451 17.793 -28.895 1.00 93.94 210 LYS A C 1
ATOM 1733 O O . LYS A 1 210 ? 10.285 17.439 -27.731 1.00 93.94 210 LYS A O 1
ATOM 1738 N N . CYS A 1 211 ? 11.336 17.210 -29.691 1.00 90.56 211 CYS A N 1
ATOM 1739 C CA . CYS A 1 211 ? 12.296 16.234 -29.205 1.00 90.56 211 CYS A CA 1
ATOM 1740 C C . CYS A 1 211 ? 13.383 16.924 -28.375 1.00 90.56 211 CYS A C 1
ATOM 1742 O O . CYS A 1 211 ? 13.763 18.058 -28.658 1.00 90.56 211 CYS A O 1
ATOM 1744 N N . THR A 1 212 ? 14.004 16.189 -27.457 1.00 84.56 212 THR A N 1
ATOM 1745 C CA . THR A 1 212 ? 15.191 16.631 -26.703 1.00 84.56 212 THR A CA 1
ATOM 1746 C C . THR A 1 212 ? 16.369 17.068 -27.583 1.00 84.56 212 THR A C 1
ATOM 1748 O O . THR A 1 212 ? 17.166 17.894 -27.161 1.00 84.56 212 THR A O 1
ATOM 1751 N N . CYS A 1 213 ? 16.471 16.579 -28.825 1.00 87.31 213 CYS A N 1
ATOM 1752 C CA . CYS A 1 213 ? 17.471 17.038 -29.796 1.00 87.31 213 CYS A CA 1
ATOM 1753 C C . CYS A 1 213 ? 17.076 18.342 -30.527 1.00 87.31 213 CYS A C 1
ATOM 1755 O O . CYS A 1 213 ? 17.705 18.707 -31.519 1.00 87.31 213 CYS A O 1
ATOM 1757 N N . GLY A 1 214 ? 15.968 18.979 -30.134 1.00 91.62 214 GLY A N 1
ATOM 1758 C CA . GLY A 1 214 ? 15.420 20.188 -30.751 1.00 91.62 214 GLY A CA 1
ATOM 1759 C C . GLY A 1 214 ? 14.607 19.967 -32.032 1.00 91.62 214 GLY A C 1
ATOM 1760 O O . GLY A 1 214 ? 14.248 20.934 -32.693 1.00 91.62 214 GLY A O 1
ATOM 1761 N N . ASN A 1 215 ? 14.324 18.722 -32.429 1.00 92.00 215 ASN A N 1
ATOM 1762 C CA . ASN A 1 215 ? 13.493 18.460 -33.607 1.00 92.00 215 ASN A CA 1
ATOM 1763 C C . ASN A 1 215 ? 12.003 18.653 -33.304 1.00 92.00 215 ASN A C 1
ATOM 1765 O O . ASN A 1 215 ? 11.502 18.009 -32.390 1.00 92.00 215 ASN A O 1
ATOM 1769 N N . GLU A 1 216 ? 11.307 19.437 -34.122 1.00 96.25 216 GLU A N 1
ATOM 1770 C CA . GLU A 1 216 ? 9.857 19.695 -34.005 1.00 96.25 216 GLU A CA 1
ATOM 1771 C C . GLU A 1 216 ? 9.070 19.196 -35.236 1.00 96.25 216 GLU A C 1
ATOM 1773 O O . GLU A 1 216 ? 7.845 19.155 -35.243 1.00 96.25 216 GLU A O 1
ATOM 1778 N N . ASP A 1 217 ? 9.770 18.771 -36.293 1.00 95.88 217 ASP A N 1
ATOM 1779 C CA . ASP A 1 217 ? 9.157 18.245 -37.515 1.00 95.88 217 ASP 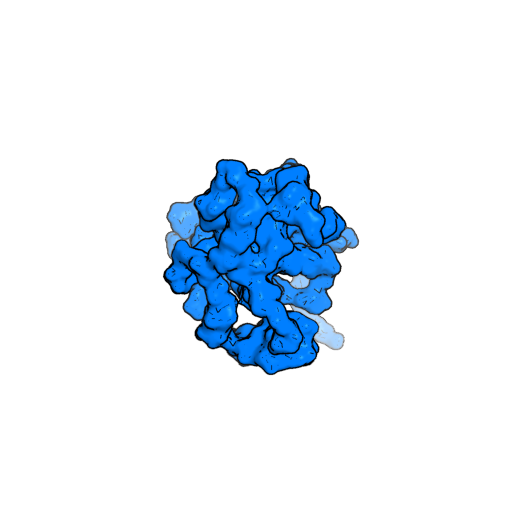A CA 1
ATOM 1780 C C . ASP A 1 217 ? 8.955 16.726 -37.404 1.00 95.88 217 ASP A C 1
ATOM 1782 O O . ASP A 1 217 ? 9.923 15.956 -37.438 1.00 95.88 217 ASP A O 1
ATOM 1786 N N . PHE A 1 218 ? 7.697 16.285 -37.318 1.00 94.62 218 PHE A N 1
ATOM 1787 C CA . PHE A 1 218 ? 7.306 14.878 -37.250 1.00 94.62 218 PHE A CA 1
ATOM 1788 C C . PHE A 1 218 ? 6.183 14.559 -38.242 1.00 94.62 218 PHE A C 1
ATOM 1790 O O . PHE A 1 218 ? 5.211 15.297 -38.365 1.00 94.62 218 PHE A O 1
ATOM 1797 N N . SER A 1 219 ? 6.273 13.404 -38.909 1.00 94.94 219 SER A N 1
ATOM 1798 C CA . SER A 1 219 ? 5.148 12.853 -39.677 1.00 94.94 219 SER A CA 1
ATOM 1799 C C . SER A 1 219 ? 3.982 12.509 -38.746 1.00 94.94 219 SER A C 1
ATOM 1801 O O . SER A 1 219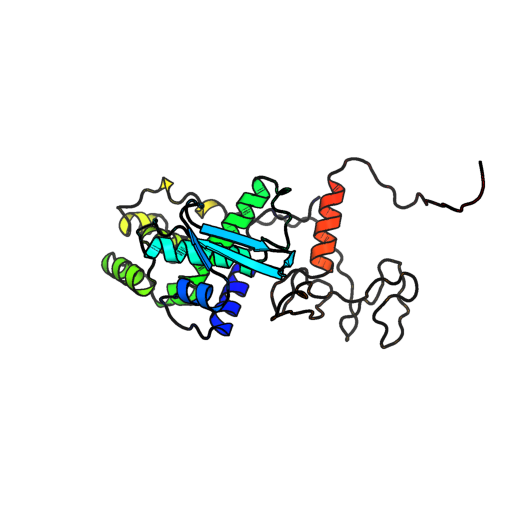 ? 4.209 12.184 -37.584 1.00 94.94 219 SER A O 1
ATOM 1803 N N . GLU A 1 220 ? 2.745 12.511 -39.245 1.00 91.12 220 GLU A N 1
ATOM 1804 C CA . GLU A 1 220 ? 1.525 12.322 -38.435 1.00 91.12 220 GLU A CA 1
ATOM 1805 C C . GLU A 1 220 ? 1.598 11.128 -37.463 1.00 91.12 220 GLU A C 1
ATOM 1807 O O . GLU A 1 220 ? 1.334 11.289 -36.276 1.00 91.12 220 GLU A O 1
ATOM 1812 N N . ASN A 1 221 ? 2.088 9.975 -37.932 1.00 89.75 221 ASN A N 1
ATOM 1813 C CA . ASN A 1 221 ? 2.169 8.731 -37.152 1.00 89.75 221 ASN A CA 1
ATOM 1814 C C . ASN A 1 221 ? 3.567 8.431 -36.576 1.00 89.75 221 ASN A C 1
ATOM 1816 O O . ASN A 1 221 ? 3.840 7.312 -36.136 1.00 89.75 221 ASN A O 1
ATOM 1820 N N . ALA A 1 222 ? 4.495 9.393 -36.613 1.00 93.12 222 ALA A N 1
ATOM 1821 C CA . ALA A 1 222 ? 5.850 9.178 -36.114 1.00 93.12 222 ALA A CA 1
ATOM 1822 C C . ALA A 1 222 ? 5.841 8.956 -34.597 1.00 93.12 222 ALA A C 1
ATOM 1824 O O . ALA A 1 222 ? 5.395 9.825 -33.848 1.00 93.12 222 ALA A O 1
ATOM 1825 N N . SER A 1 223 ? 6.379 7.811 -34.167 1.00 94.12 223 SER A N 1
ATOM 1826 C CA . SER A 1 223 ? 6.569 7.486 -32.746 1.00 94.12 223 SER A CA 1
ATOM 1827 C C . SER A 1 223 ? 7.985 7.756 -32.235 1.00 94.12 223 SER A C 1
ATOM 1829 O O . SER A 1 223 ? 8.211 7.841 -31.031 1.00 94.12 223 SER A O 1
ATOM 1831 N N . TYR A 1 224 ? 8.925 7.944 -33.158 1.00 95.50 224 TYR A N 1
ATOM 1832 C CA . TYR A 1 224 ? 10.327 8.218 -32.877 1.00 95.50 224 TYR A CA 1
ATOM 1833 C C . TYR A 1 224 ? 10.771 9.470 -33.625 1.00 95.50 224 TYR A C 1
ATOM 1835 O O . TYR A 1 224 ? 10.306 9.755 -34.734 1.00 95.50 224 TYR A O 1
ATOM 1843 N N . CYS A 1 225 ? 11.703 10.208 -33.034 1.00 91.62 225 CYS A N 1
ATOM 1844 C CA . CYS A 1 225 ? 12.334 11.342 -33.683 1.00 91.62 225 CYS A CA 1
ATOM 1845 C C . CYS A 1 225 ? 13.158 10.883 -34.890 1.00 91.62 225 CYS A C 1
ATOM 1847 O O . CYS A 1 225 ? 14.078 10.079 -34.746 1.00 91.62 225 CYS A O 1
ATOM 1849 N N . LYS A 1 226 ? 12.899 11.462 -36.071 1.00 95.44 226 LYS A N 1
ATOM 1850 C CA . LYS A 1 226 ? 13.643 11.142 -37.303 1.00 95.44 226 LYS A CA 1
ATOM 1851 C C . LYS A 1 226 ? 15.124 11.561 -37.265 1.00 95.44 226 LYS A C 1
ATOM 1853 O O . LYS A 1 226 ? 15.886 11.121 -38.116 1.00 95.44 226 LYS A O 1
ATOM 1858 N N . LYS A 1 227 ? 15.525 12.418 -36.311 1.00 92.69 227 LYS A N 1
ATOM 1859 C CA . LYS A 1 227 ? 16.907 12.918 -36.170 1.00 92.69 227 LYS A CA 1
ATOM 1860 C C . LYS A 1 227 ? 17.756 12.134 -35.167 1.00 92.69 227 LYS A C 1
ATOM 1862 O O . LYS A 1 227 ? 18.934 11.933 -35.423 1.00 92.69 227 LYS A O 1
ATOM 1867 N N . CYS A 1 228 ? 17.187 11.718 -34.035 1.00 91.56 228 CYS A N 1
ATOM 1868 C CA . CYS A 1 228 ? 17.950 11.107 -32.935 1.00 91.56 228 CYS A CA 1
ATOM 1869 C C . CYS A 1 228 ? 17.345 9.803 -32.395 1.00 91.56 228 CYS A C 1
ATOM 1871 O O . CYS A 1 228 ? 17.799 9.303 -31.372 1.00 91.56 228 CYS A O 1
ATOM 1873 N N . ALA A 1 229 ? 16.300 9.276 -33.040 1.00 92.25 229 ALA A N 1
ATOM 1874 C CA . ALA A 1 229 ? 15.602 8.049 -32.651 1.00 92.25 229 ALA A CA 1
ATOM 1875 C C . ALA A 1 229 ? 14.975 8.051 -31.239 1.00 92.25 229 ALA A C 1
ATOM 1877 O O . ALA A 1 229 ? 14.494 7.017 -30.784 1.00 92.25 229 ALA A O 1
ATOM 1878 N N . THR A 1 230 ? 14.913 9.196 -30.551 1.00 89.56 230 THR A N 1
ATOM 1879 C CA . THR A 1 230 ? 14.232 9.312 -29.254 1.00 89.56 230 THR A CA 1
ATOM 1880 C C . THR A 1 230 ? 12.745 9.012 -29.399 1.00 89.56 230 THR A C 1
ATOM 1882 O O . THR A 1 230 ? 12.090 9.524 -30.309 1.00 89.56 230 THR A O 1
ATOM 1885 N N . TYR A 1 231 ? 12.215 8.192 -28.493 1.00 93.44 231 TYR A N 1
ATOM 1886 C CA . TYR A 1 231 ? 10.787 7.912 -28.408 1.00 93.44 231 TYR A CA 1
ATOM 1887 C C . TYR A 1 231 ? 10.014 9.144 -27.920 1.00 93.44 231 TYR A C 1
ATOM 1889 O O . TYR A 1 231 ? 10.439 9.807 -26.977 1.00 93.44 231 TYR A O 1
ATOM 1897 N N . LEU A 1 232 ? 8.902 9.473 -28.580 1.00 94.19 232 LEU A N 1
ATOM 1898 C CA . LEU A 1 232 ? 8.241 10.781 -28.454 1.00 94.19 232 LEU A CA 1
ATOM 1899 C C . LEU A 1 232 ? 7.002 10.785 -27.544 1.00 94.19 232 LEU A C 1
ATOM 1901 O O . LEU A 1 232 ? 6.166 11.676 -27.668 1.00 94.19 232 LEU A O 1
ATOM 1905 N N . TYR A 1 233 ? 6.853 9.801 -26.660 1.00 94.31 233 TYR A N 1
ATOM 1906 C CA . TYR A 1 233 ? 5.698 9.699 -25.767 1.00 94.31 233 TYR A CA 1
ATOM 1907 C C . TYR A 1 233 ? 6.123 9.475 -24.322 1.00 94.31 233 TYR A C 1
ATOM 1909 O O . TYR A 1 233 ? 7.092 8.767 -24.049 1.00 94.31 233 TYR A O 1
ATOM 1917 N N . ASN A 1 234 ? 5.343 10.027 -23.394 1.00 94.19 234 ASN A N 1
ATOM 1918 C CA . ASN A 1 234 ? 5.488 9.749 -21.974 1.00 94.19 234 ASN A CA 1
ATOM 1919 C C . ASN A 1 234 ? 4.730 8.466 -21.592 1.00 94.19 234 ASN A C 1
ATOM 1921 O O . ASN A 1 234 ? 3.567 8.503 -21.180 1.00 94.19 234 ASN A O 1
ATOM 1925 N N . GLU A 1 235 ? 5.358 7.307 -21.769 1.00 93.50 235 GLU A N 1
ATOM 1926 C CA . GLU A 1 235 ? 4.711 6.022 -21.489 1.00 93.50 235 GLU A CA 1
ATOM 1927 C C . GLU A 1 235 ? 4.915 5.526 -20.061 1.00 93.50 235 GLU A C 1
ATOM 1929 O O . GLU A 1 235 ? 5.929 5.777 -19.410 1.00 93.50 235 GLU A O 1
ATOM 1934 N N . CYS A 1 236 ? 3.921 4.785 -19.577 1.00 91.38 236 CYS A N 1
ATOM 1935 C CA . CYS A 1 236 ? 3.991 4.050 -18.327 1.00 91.38 236 CYS A CA 1
ATOM 1936 C C . CYS A 1 236 ? 4.980 2.880 -18.431 1.00 91.38 236 CYS A C 1
ATOM 1938 O O . CYS A 1 236 ? 4.801 1.985 -19.257 1.00 91.38 236 CYS A O 1
ATOM 1940 N N . LEU A 1 237 ? 5.941 2.806 -17.508 1.00 87.44 237 LEU A N 1
ATOM 1941 C CA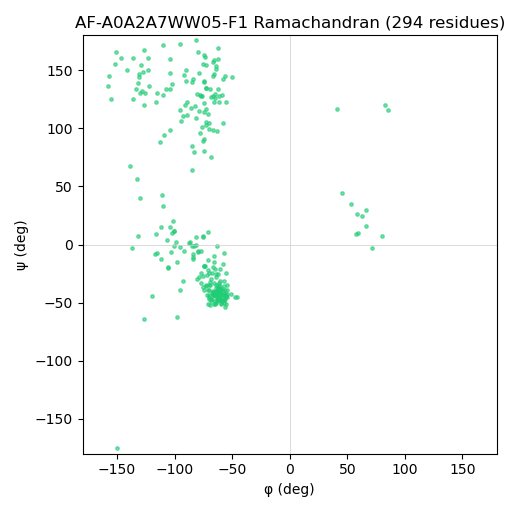 . LEU A 1 237 ? 7.004 1.793 -17.517 1.00 87.44 237 LEU A CA 1
ATOM 1942 C C . LEU A 1 237 ? 6.569 0.401 -17.026 1.00 87.44 237 LEU A C 1
ATOM 1944 O O . LEU A 1 237 ? 7.319 -0.566 -17.146 1.00 87.44 237 LEU A O 1
ATOM 1948 N N . ASN A 1 238 ? 5.336 0.255 -16.530 1.00 83.75 238 ASN A N 1
ATOM 1949 C CA . ASN A 1 238 ? 4.778 -1.041 -16.138 1.00 83.75 238 ASN A CA 1
ATOM 1950 C C . ASN A 1 238 ? 4.408 -1.869 -17.381 1.00 83.75 238 ASN A C 1
ATOM 1952 O O . ASN A 1 238 ? 3.240 -1.911 -17.771 1.00 83.75 238 ASN A O 1
ATOM 1956 N N . ILE A 1 239 ? 5.399 -2.514 -17.997 1.00 77.06 239 ILE A N 1
ATOM 1957 C CA . ILE A 1 239 ? 5.247 -3.327 -19.220 1.00 77.06 239 ILE A CA 1
ATOM 1958 C C . ILE A 1 239 ? 5.459 -4.836 -18.995 1.00 77.06 239 ILE A C 1
ATOM 1960 O O . ILE A 1 239 ? 5.120 -5.636 -19.859 1.00 77.06 239 ILE A O 1
ATOM 1964 N N . ASN A 1 240 ? 5.988 -5.249 -17.836 1.00 60.69 240 ASN A N 1
ATOM 1965 C CA . ASN A 1 240 ? 6.540 -6.600 -17.634 1.00 60.69 240 ASN A CA 1
ATOM 1966 C C . ASN A 1 240 ? 5.662 -7.581 -16.824 1.00 60.69 240 ASN A C 1
ATOM 1968 O O . ASN A 1 240 ? 6.158 -8.625 -16.405 1.00 60.69 240 ASN A O 1
ATOM 1972 N N . ASN A 1 241 ? 4.370 -7.300 -16.622 1.00 50.78 241 ASN A N 1
ATOM 1973 C CA . ASN A 1 241 ? 3.469 -8.143 -15.821 1.00 50.78 241 ASN A CA 1
ATOM 1974 C C . ASN A 1 241 ? 2.228 -8.602 -16.612 1.00 50.78 241 ASN A C 1
ATOM 1976 O O . ASN A 1 241 ? 1.821 -7.945 -17.565 1.00 50.78 241 ASN A O 1
ATOM 1980 N N . ASN A 1 242 ? 1.555 -9.675 -16.159 1.00 45.69 242 ASN A N 1
ATOM 1981 C CA . ASN A 1 242 ? 0.251 -10.142 -16.690 1.00 45.69 242 ASN A CA 1
ATOM 1982 C C . ASN A 1 242 ? -0.869 -9.069 -16.644 1.00 45.69 242 ASN A C 1
ATOM 1984 O O . ASN A 1 242 ? -1.948 -9.286 -17.182 1.00 45.69 242 ASN A O 1
ATOM 1988 N N . PHE A 1 243 ? -0.599 -7.923 -16.009 1.00 57.28 243 PHE A N 1
ATOM 1989 C CA . PHE A 1 243 ? -1.444 -6.731 -15.901 1.00 57.28 243 PHE A CA 1
ATOM 1990 C C . PHE A 1 243 ? -0.654 -5.460 -16.281 1.00 57.28 243 PHE A C 1
ATOM 1992 O O . PHE A 1 243 ? -0.713 -4.444 -15.583 1.00 57.28 243 PHE A O 1
ATOM 1999 N N . GLY A 1 244 ? 0.183 -5.539 -17.320 1.00 66.06 244 GLY A N 1
ATOM 2000 C CA . GLY A 1 244 ? 0.928 -4.390 -17.840 1.00 66.06 244 GLY A CA 1
ATOM 2001 C C . GLY A 1 244 ? -0.005 -3.235 -18.223 1.00 66.06 244 GLY A C 1
ATOM 2002 O O . GLY A 1 244 ? -1.133 -3.454 -18.658 1.00 66.06 244 GLY A O 1
ATOM 2003 N N . CYS A 1 245 ? 0.460 -2.003 -18.022 1.00 82.62 245 CYS A N 1
ATOM 2004 C CA . CYS A 1 245 ? -0.282 -0.787 -18.340 1.00 82.62 245 CYS A CA 1
ATOM 2005 C C . CYS A 1 245 ? 0.144 -0.226 -19.701 1.00 82.62 245 CYS A C 1
ATOM 2007 O O . CYS A 1 245 ? -0.683 -0.137 -20.601 1.00 82.62 245 CYS A O 1
ATOM 2009 N N . GLY A 1 246 ? 1.418 0.161 -19.851 1.00 82.75 246 GLY A N 1
ATOM 2010 C CA . GLY A 1 246 ? 1.971 0.702 -21.103 1.00 82.75 246 GLY A CA 1
ATOM 2011 C C . GLY A 1 246 ? 1.270 1.948 -21.670 1.00 82.75 246 GLY A C 1
ATOM 2012 O O . GLY A 1 246 ? 1.553 2.337 -22.796 1.00 82.75 246 GLY A O 1
ATOM 2013 N N . GLN A 1 247 ? 0.342 2.568 -20.932 1.00 90.31 247 GLN A N 1
ATOM 2014 C CA . GLN A 1 247 ? -0.437 3.703 -21.426 1.00 90.31 247 GLN A CA 1
ATOM 2015 C C . GLN A 1 247 ? 0.446 4.931 -21.655 1.00 90.31 247 GLN A C 1
ATOM 2017 O O . GLN A 1 247 ? 1.363 5.198 -20.872 1.00 90.31 247 GLN A O 1
ATOM 2022 N N . LYS A 1 248 ? 0.114 5.700 -22.696 1.00 93.69 248 LYS A N 1
ATOM 2023 C CA . LYS A 1 248 ? 0.641 7.048 -22.939 1.00 93.69 248 LYS A CA 1
ATOM 2024 C C . LYS A 1 248 ? -0.010 8.027 -21.964 1.00 93.69 248 LYS A C 1
ATOM 2026 O O . LYS A 1 248 ? -1.197 7.900 -21.673 1.00 93.69 248 LYS A O 1
ATOM 2031 N N . ASN A 1 249 ? 0.769 8.969 -21.450 1.00 93.25 249 ASN A N 1
ATOM 2032 C CA . ASN A 1 249 ? 0.329 9.956 -20.468 1.00 93.25 249 ASN A CA 1
ATOM 2033 C C . ASN A 1 249 ? 0.656 11.368 -20.958 1.00 93.25 249 ASN A C 1
ATOM 2035 O O . ASN A 1 249 ? 1.426 11.552 -21.905 1.00 93.25 249 ASN A O 1
ATOM 2039 N N . VAL A 1 250 ? 0.080 12.355 -20.277 1.00 92.12 250 VAL A N 1
ATOM 2040 C CA . VAL A 1 250 ? 0.381 13.771 -20.489 1.00 92.12 250 VAL A CA 1
ATOM 2041 C C . VAL A 1 250 ? 1.850 14.105 -20.182 1.00 92.12 250 VAL A C 1
ATOM 2043 O O . VAL A 1 250 ? 2.554 13.338 -19.516 1.00 92.12 250 VAL A O 1
ATOM 2046 N N . GLY A 1 251 ? 2.339 15.227 -20.715 1.00 86.81 251 GLY A N 1
ATOM 2047 C CA . GLY A 1 251 ? 3.758 15.607 -20.679 1.00 86.81 251 GLY A CA 1
ATOM 2048 C C . GLY A 1 251 ? 4.320 15.888 -19.282 1.00 86.81 251 GLY A C 1
ATOM 2049 O O . GLY A 1 251 ? 5.520 15.759 -19.075 1.00 86.81 251 GLY A O 1
ATOM 2050 N N . ASP A 1 252 ? 3.473 16.198 -18.307 1.00 86.75 252 ASP A N 1
ATOM 2051 C CA . ASP A 1 252 ? 3.838 16.471 -16.912 1.00 86.75 252 ASP A CA 1
ATOM 2052 C C . ASP A 1 252 ? 3.592 15.287 -15.959 1.00 86.75 252 ASP A C 1
ATOM 2054 O O . ASP A 1 252 ? 3.918 15.339 -14.771 1.00 86.75 252 ASP A O 1
ATOM 2058 N N . ALA A 1 253 ? 3.069 14.168 -16.468 1.00 88.44 253 ALA A N 1
ATOM 2059 C CA . ALA A 1 253 ? 2.815 12.987 -15.655 1.00 88.44 253 ALA A CA 1
ATOM 2060 C C . ALA A 1 253 ? 4.125 12.271 -15.285 1.00 88.44 253 ALA A C 1
ATOM 2062 O O . ALA A 1 253 ? 4.669 11.506 -16.081 1.00 88.44 253 ALA A O 1
ATOM 2063 N N . LEU A 1 254 ? 4.608 12.439 -14.049 1.00 87.19 254 LEU A N 1
ATOM 2064 C CA . LEU A 1 254 ? 5.719 11.643 -13.483 1.00 87.19 254 LEU A CA 1
ATOM 2065 C C . LEU A 1 254 ? 5.308 10.196 -13.159 1.00 87.19 254 LEU A C 1
ATOM 2067 O O . LEU A 1 254 ? 6.125 9.274 -13.139 1.00 87.19 254 LEU A O 1
ATOM 2071 N N . TYR A 1 255 ? 4.017 10.003 -12.902 1.00 86.12 255 TYR A N 1
ATOM 2072 C CA . TYR A 1 255 ? 3.390 8.722 -12.614 1.00 86.12 255 TYR A CA 1
ATOM 2073 C C . TYR A 1 255 ? 2.147 8.573 -13.485 1.00 86.12 255 TYR A C 1
ATOM 2075 O O . TYR A 1 255 ? 1.449 9.542 -13.764 1.00 86.12 255 TYR A O 1
ATOM 2083 N N . CYS A 1 256 ? 1.881 7.349 -13.925 1.00 87.06 256 CYS A N 1
ATOM 2084 C CA . CYS A 1 256 ? 0.819 7.037 -14.863 1.00 87.06 256 CYS A CA 1
ATOM 2085 C C . CYS A 1 256 ? -0.563 7.284 -14.245 1.00 87.06 256 CYS A C 1
ATOM 2087 O O . CYS A 1 256 ? -0.882 6.707 -13.203 1.00 87.06 256 CYS A O 1
ATOM 2089 N N . GLU A 1 257 ? -1.417 8.045 -14.928 1.00 87.25 257 GLU A N 1
ATOM 2090 C CA . GLU A 1 257 ? -2.761 8.408 -14.445 1.00 87.25 257 GLU A CA 1
ATOM 2091 C C . GLU A 1 257 ? -3.706 7.200 -14.338 1.00 87.25 257 GLU A C 1
ATOM 2093 O O . GLU A 1 257 ? -4.685 7.220 -13.596 1.00 87.25 257 GLU A O 1
ATOM 2098 N N . TYR A 1 258 ? -3.382 6.111 -15.038 1.00 84.12 258 TYR A N 1
ATOM 2099 C CA . TYR A 1 258 ? -4.206 4.905 -15.098 1.00 84.12 258 TYR A CA 1
ATOM 2100 C C . TYR A 1 258 ? -3.834 3.853 -14.048 1.00 84.12 258 TYR A C 1
ATOM 2102 O O . TYR A 1 258 ? -4.689 3.087 -13.608 1.00 84.12 258 TYR A O 1
ATOM 2110 N N . CYS A 1 259 ? -2.556 3.762 -13.661 1.00 76.25 259 CYS A N 1
ATOM 2111 C CA . CYS A 1 259 ? -2.084 2.683 -12.780 1.00 76.25 259 CYS A CA 1
ATOM 2112 C C . CYS A 1 259 ? -1.126 3.119 -11.664 1.00 76.25 259 CYS A C 1
ATOM 2114 O O . CYS A 1 259 ? -0.687 2.277 -10.870 1.00 76.25 259 CYS A O 1
ATOM 2116 N N . GLY A 1 260 ? -0.757 4.400 -11.628 1.00 75.75 260 GLY A N 1
ATOM 2117 C CA . GLY A 1 260 ? 0.149 4.999 -10.652 1.00 75.75 260 GLY A CA 1
ATOM 2118 C C . GLY A 1 260 ? 1.622 4.614 -10.794 1.00 75.75 260 GLY A C 1
ATOM 2119 O O . GLY A 1 260 ? 2.431 5.099 -10.017 1.00 75.75 260 GLY A O 1
ATOM 2120 N N . HIS A 1 261 ? 1.998 3.736 -11.728 1.00 81.06 261 HIS A N 1
ATOM 2121 C CA . HIS A 1 261 ? 3.401 3.355 -11.920 1.00 81.06 261 HIS A CA 1
ATOM 2122 C C . HIS A 1 261 ? 4.194 4.465 -12.624 1.00 81.06 261 HIS A C 1
ATOM 2124 O O . HIS A 1 261 ? 3.609 5.269 -13.346 1.00 81.06 261 HIS A O 1
ATOM 2130 N N . GLN A 1 262 ? 5.510 4.509 -12.422 1.00 85.31 262 GLN A N 1
ATOM 2131 C CA . GLN A 1 262 ? 6.377 5.551 -12.970 1.00 85.31 262 GLN A CA 1
ATOM 2132 C C . GLN A 1 262 ? 6.297 5.618 -14.503 1.00 85.31 262 GLN A C 1
ATOM 2134 O O . GLN A 1 262 ? 6.160 4.599 -15.192 1.00 85.31 262 GLN A O 1
ATOM 2139 N N . THR A 1 263 ? 6.349 6.833 -15.040 1.00 91.88 263 THR A N 1
ATOM 2140 C CA . THR A 1 263 ? 6.415 7.077 -16.484 1.00 91.88 263 THR A CA 1
ATOM 2141 C C . THR A 1 263 ? 7.859 7.270 -16.946 1.00 91.88 263 THR A C 1
ATOM 2143 O O . THR A 1 263 ? 8.782 7.379 -16.135 1.00 91.88 263 THR A O 1
ATOM 2146 N N . MET A 1 264 ? 8.072 7.348 -18.260 1.00 89.06 264 MET A N 1
ATOM 2147 C CA . MET A 1 264 ? 9.378 7.671 -18.837 1.00 89.06 264 MET A CA 1
ATOM 2148 C C . MET A 1 264 ? 9.949 8.994 -18.315 1.00 89.06 264 MET A C 1
ATOM 2150 O O . MET A 1 264 ? 11.128 9.041 -17.968 1.00 89.06 264 MET A O 1
ATOM 2154 N N . ILE A 1 265 ? 9.133 10.050 -18.223 1.00 87.12 265 ILE A N 1
ATOM 2155 C CA . ILE A 1 265 ? 9.577 11.345 -17.682 1.00 87.12 265 ILE A CA 1
ATOM 2156 C C . ILE A 1 265 ? 9.900 11.220 -16.194 1.00 87.12 265 ILE A C 1
ATOM 2158 O O . ILE A 1 265 ? 10.953 11.685 -15.763 1.00 87.12 265 ILE A O 1
ATOM 2162 N N . GLY A 1 266 ? 9.050 10.526 -15.429 1.00 83.00 266 GLY A N 1
ATOM 2163 C CA . GLY A 1 266 ? 9.294 10.278 -14.009 1.00 83.00 266 GLY A CA 1
ATOM 2164 C C . GLY A 1 266 ? 10.630 9.588 -13.743 1.00 83.00 266 GLY A C 1
ATOM 2165 O O . GLY A 1 266 ? 11.344 9.983 -12.825 1.00 83.00 266 GLY A O 1
ATOM 2166 N N . LYS A 1 267 ? 10.988 8.589 -14.559 1.00 82.69 267 LYS A N 1
ATOM 2167 C CA . LYS A 1 267 ? 12.274 7.886 -14.456 1.00 82.69 267 LYS A CA 1
ATOM 2168 C C . LYS A 1 267 ? 13.450 8.763 -14.876 1.00 82.69 267 LYS A C 1
ATOM 2170 O O . LYS A 1 267 ? 14.452 8.817 -14.174 1.00 82.69 267 LYS A O 1
ATOM 2175 N N . LYS A 1 268 ? 13.325 9.482 -15.993 1.00 80.94 268 LYS A N 1
ATOM 2176 C CA . LYS A 1 268 ? 14.391 10.361 -16.488 1.00 80.94 268 LYS A CA 1
ATOM 2177 C C . LYS A 1 268 ? 14.757 11.444 -15.466 1.00 80.94 268 LYS A C 1
ATOM 2179 O O . LYS A 1 268 ? 15.934 11.689 -15.225 1.00 80.94 268 LYS A O 1
ATOM 2184 N N . MET A 1 269 ? 13.755 12.044 -14.826 1.00 77.50 269 MET A N 1
ATOM 2185 C CA . MET A 1 269 ? 13.979 13.041 -13.780 1.00 77.50 269 MET A CA 1
ATOM 2186 C C . MET A 1 269 ? 14.688 12.464 -12.550 1.00 77.50 269 MET A C 1
ATOM 2188 O O . MET A 1 269 ? 15.504 13.151 -11.941 1.00 77.50 269 MET A O 1
ATOM 2192 N N . GLU A 1 270 ? 14.412 11.209 -12.190 1.00 69.25 270 GLU A N 1
ATOM 2193 C CA . GLU A 1 270 ? 15.121 10.499 -11.119 1.00 69.25 270 GLU A CA 1
ATOM 2194 C C . GLU A 1 270 ? 16.594 10.227 -11.483 1.00 69.25 270 GLU A C 1
ATOM 2196 O O . GLU A 1 270 ? 17.484 10.429 -10.656 1.00 69.25 270 GLU A O 1
ATOM 2201 N N . GLU A 1 271 ? 16.875 9.850 -12.732 1.00 71.06 271 GLU A N 1
ATOM 2202 C CA . GLU A 1 271 ? 18.236 9.589 -13.226 1.00 71.06 271 GLU A CA 1
ATOM 2203 C C . GLU A 1 271 ? 19.096 10.865 -13.313 1.00 71.06 271 GLU A C 1
ATOM 2205 O O . GLU A 1 271 ? 20.225 10.889 -12.818 1.00 71.06 271 GLU A O 1
ATOM 2210 N N . GLU A 1 272 ? 18.570 11.957 -13.880 1.00 66.50 272 GLU A N 1
ATOM 2211 C CA . GLU A 1 272 ? 19.271 13.257 -13.962 1.00 66.50 272 GLU A CA 1
ATOM 2212 C C . GLU A 1 272 ? 19.608 13.812 -12.572 1.00 66.50 272 GLU A C 1
ATOM 2214 O O . GLU A 1 272 ? 20.640 14.443 -12.335 1.00 66.50 272 GLU A O 1
ATOM 2219 N N . SER A 1 273 ? 18.747 13.496 -11.620 1.00 55.12 273 SER A N 1
ATOM 2220 C CA . SER A 1 273 ? 18.900 13.849 -10.223 1.00 55.12 273 SER A CA 1
ATOM 2221 C C . SER A 1 273 ? 19.978 13.054 -9.504 1.00 55.12 273 SER A C 1
ATOM 2223 O O . SER A 1 273 ? 20.671 13.611 -8.653 1.00 55.12 273 SER A O 1
ATOM 2225 N N . ALA A 1 274 ? 20.138 11.775 -9.842 1.00 50.88 274 ALA A N 1
ATOM 2226 C CA . ALA A 1 274 ? 21.200 10.933 -9.308 1.00 50.88 274 ALA A CA 1
ATOM 2227 C C . ALA A 1 274 ? 22.589 11.356 -9.827 1.00 50.88 274 ALA A C 1
ATOM 2229 O O . ALA A 1 274 ? 23.558 11.316 -9.068 1.00 50.88 274 ALA A O 1
ATOM 2230 N N . ASN A 1 275 ? 22.679 11.829 -11.076 1.00 48.19 275 ASN A N 1
ATOM 2231 C CA . ASN A 1 275 ? 23.944 12.230 -11.706 1.00 48.19 275 ASN A CA 1
ATOM 2232 C C . ASN A 1 275 ? 24.499 13.577 -11.206 1.00 48.19 275 ASN A C 1
ATOM 2234 O O . ASN A 1 275 ? 25.712 13.763 -11.172 1.00 48.19 275 ASN A O 1
ATOM 2238 N N . ASN A 1 276 ? 23.645 14.491 -10.737 1.00 46.28 276 ASN A N 1
ATOM 2239 C CA . ASN A 1 276 ? 24.055 15.800 -10.204 1.00 46.28 276 ASN A CA 1
ATOM 2240 C C . ASN A 1 276 ? 24.689 15.760 -8.791 1.00 46.28 276 ASN A C 1
ATOM 2242 O O . ASN A 1 276 ? 24.939 16.813 -8.206 1.00 46.28 276 ASN A O 1
ATOM 2246 N N . ASN A 1 277 ? 24.938 14.573 -8.222 1.00 39.47 277 ASN A N 1
ATOM 2247 C CA . ASN A 1 277 ? 25.619 14.397 -6.929 1.00 39.47 277 ASN A CA 1
ATOM 2248 C C . ASN A 1 277 ? 27.116 14.050 -7.052 1.00 39.47 277 ASN A C 1
ATOM 2250 O O . ASN A 1 277 ? 27.771 13.868 -6.027 1.00 39.47 277 ASN A O 1
ATOM 2254 N N . ASN A 1 278 ? 27.671 13.983 -8.265 1.00 31.27 278 ASN A N 1
ATOM 2255 C CA . ASN A 1 278 ? 29.118 14.019 -8.468 1.00 31.27 278 ASN A CA 1
ATOM 2256 C C . ASN A 1 278 ? 29.516 15.463 -8.780 1.00 31.27 278 ASN A C 1
ATOM 2258 O O . ASN A 1 278 ? 29.095 16.022 -9.790 1.00 31.27 278 ASN A O 1
ATOM 2262 N N . TYR A 1 279 ? 30.311 16.075 -7.902 1.00 37.16 279 TYR A N 1
ATOM 2263 C CA . TYR A 1 279 ? 31.012 17.311 -8.229 1.00 37.16 279 TYR A CA 1
ATOM 2264 C C . TYR A 1 279 ? 31.989 17.015 -9.369 1.00 37.16 279 TYR A C 1
ATOM 2266 O O . TYR A 1 279 ? 33.066 16.489 -9.131 1.00 37.16 279 TYR A O 1
ATOM 2274 N N . ASP A 1 280 ? 31.569 17.328 -10.589 1.00 31.11 280 ASP A N 1
ATOM 2275 C CA . ASP A 1 280 ? 32.372 18.021 -11.588 1.00 31.11 280 ASP A CA 1
ATOM 2276 C C . ASP A 1 280 ? 31.408 18.730 -12.542 1.00 31.11 280 ASP A C 1
ATOM 2278 O O . ASP A 1 280 ? 30.465 18.151 -13.081 1.00 31.11 280 ASP A O 1
ATOM 2282 N N . SER A 1 281 ? 31.609 20.036 -12.692 1.00 32.47 281 SER A N 1
ATOM 2283 C CA . SER A 1 281 ? 30.841 20.901 -13.578 1.00 32.47 281 SER A CA 1
ATOM 2284 C C . SER A 1 281 ? 30.931 20.400 -15.020 1.00 32.47 281 SER A C 1
ATOM 2286 O O . SER A 1 281 ? 31.947 20.607 -15.684 1.00 32.47 281 SER A O 1
ATOM 2288 N N . TRP A 1 282 ? 29.871 19.774 -15.524 1.00 29.02 282 TRP A N 1
ATOM 2289 C CA . TRP A 1 282 ? 29.782 19.435 -16.938 1.00 29.02 282 TRP A CA 1
ATOM 2290 C C . TRP A 1 282 ? 29.214 20.620 -17.733 1.00 29.02 282 TRP A C 1
ATOM 2292 O O . TRP A 1 282 ? 28.089 21.066 -17.504 1.00 29.02 282 TRP A O 1
ATOM 2302 N N . ASN A 1 283 ? 30.021 21.149 -18.656 1.00 33.53 283 ASN A N 1
ATOM 2303 C CA . ASN A 1 283 ? 29.635 22.144 -19.656 1.00 33.53 283 ASN A CA 1
ATOM 2304 C C . ASN A 1 283 ? 29.136 21.411 -20.921 1.00 33.53 283 ASN A C 1
ATOM 2306 O O . ASN A 1 283 ? 29.925 20.673 -21.512 1.00 33.53 283 ASN A O 1
ATOM 2310 N N . PRO A 1 284 ? 27.899 21.630 -21.409 1.00 32.62 284 PRO A N 1
ATOM 2311 C CA . PRO A 1 284 ? 27.344 20.875 -22.538 1.00 32.62 284 PRO A CA 1
ATOM 2312 C C . PRO A 1 284 ? 27.950 21.158 -23.926 1.00 32.62 284 PRO A C 1
ATOM 2314 O O . PRO A 1 284 ? 27.382 20.722 -24.927 1.00 32.62 284 PRO A O 1
ATOM 2317 N N . PHE A 1 285 ? 29.067 21.890 -24.024 1.00 29.97 285 PHE A N 1
ATOM 2318 C CA . PHE A 1 285 ? 29.699 22.271 -25.296 1.00 29.97 285 PHE A CA 1
ATOM 2319 C C . PHE A 1 285 ? 30.999 21.528 -25.649 1.00 29.97 285 PHE A C 1
ATOM 2321 O O . PHE A 1 285 ? 31.580 21.825 -26.694 1.00 29.97 285 PHE A O 1
ATOM 2328 N N . GLU A 1 286 ? 31.453 20.541 -24.871 1.00 29.88 286 GLU A N 1
ATOM 2329 C CA . GLU A 1 286 ? 32.608 19.724 -25.276 1.00 29.88 286 GLU A CA 1
ATOM 2330 C C . GLU A 1 286 ? 32.179 18.436 -25.988 1.00 29.88 286 GLU A C 1
ATOM 2332 O O . GLU A 1 286 ? 31.649 17.488 -25.416 1.00 29.88 286 GLU A O 1
ATOM 2337 N N . ALA A 1 287 ? 32.393 18.452 -27.303 1.00 27.42 287 ALA A N 1
ATOM 2338 C CA . ALA A 1 287 ? 32.151 17.357 -28.221 1.00 27.42 287 ALA A CA 1
ATOM 2339 C C . ALA A 1 287 ? 33.220 16.260 -28.093 1.00 27.42 287 ALA A C 1
ATOM 2341 O O . ALA A 1 287 ? 34.381 16.493 -28.432 1.00 27.42 287 ALA A O 1
ATOM 2342 N N . GLU A 1 288 ? 32.820 15.025 -27.784 1.00 28.98 288 GLU A N 1
ATOM 2343 C CA . GLU A 1 288 ? 33.597 13.857 -28.208 1.00 28.98 288 GLU A CA 1
ATOM 2344 C C . GLU A 1 288 ? 33.361 13.614 -29.703 1.00 28.98 288 GLU A C 1
ATOM 2346 O O . GLU A 1 288 ? 32.470 12.887 -30.144 1.00 28.98 288 GLU A O 1
ATOM 2351 N N . LYS A 1 289 ? 34.205 14.255 -30.515 1.00 31.67 289 LYS A N 1
ATOM 2352 C CA . LYS A 1 289 ? 34.581 13.716 -31.820 1.00 31.67 289 LYS A CA 1
ATOM 2353 C C . LYS A 1 289 ? 35.471 12.500 -31.573 1.00 31.67 289 LYS A C 1
ATOM 2355 O O . LYS A 1 289 ? 36.658 12.666 -31.314 1.00 31.67 289 LYS A O 1
ATOM 2360 N N . ILE A 1 290 ? 34.938 11.295 -31.745 1.00 29.03 290 ILE A N 1
ATOM 2361 C CA . ILE A 1 290 ? 35.769 10.119 -32.021 1.00 29.03 290 ILE A CA 1
ATOM 2362 C C . ILE A 1 290 ? 35.466 9.665 -33.447 1.00 29.03 290 ILE A C 1
ATOM 2364 O O . ILE A 1 290 ? 34.594 8.842 -33.710 1.00 29.03 290 ILE A O 1
ATOM 2368 N N . ASN A 1 291 ? 36.208 10.255 -34.383 1.00 28.56 291 ASN A N 1
ATOM 2369 C CA . ASN A 1 291 ? 36.541 9.601 -35.640 1.00 28.56 291 ASN A CA 1
ATOM 2370 C C . ASN A 1 291 ? 37.658 8.587 -35.332 1.00 28.56 291 ASN A C 1
ATOM 2372 O O . ASN A 1 291 ? 38.687 8.977 -34.783 1.00 28.56 291 ASN A O 1
ATOM 2376 N N . GLY A 1 292 ? 37.504 7.317 -35.727 1.00 27.53 292 GLY A N 1
ATOM 2377 C CA . GLY A 1 292 ? 38.683 6.491 -36.054 1.00 27.53 292 GLY A CA 1
ATOM 2378 C C . GLY A 1 292 ? 39.436 7.109 -37.250 1.00 27.53 292 GLY A C 1
ATOM 2379 O O . GLY A 1 292 ? 38.845 7.975 -37.907 1.00 27.53 292 GLY A O 1
ATOM 2380 N N . PRO A 1 293 ? 40.669 6.686 -37.625 1.00 33.25 293 PRO A N 1
ATOM 2381 C CA . PRO A 1 293 ? 41.094 5.277 -37.711 1.00 33.25 293 PRO A CA 1
ATOM 2382 C C . PRO A 1 293 ? 42.613 5.005 -37.434 1.00 33.25 293 PRO A C 1
ATOM 2384 O O . PRO A 1 293 ? 43.379 5.919 -37.162 1.00 33.25 293 PRO A O 1
ATOM 2387 N N . TYR A 1 294 ? 43.026 3.736 -37.617 1.00 26.56 294 TYR A N 1
ATOM 2388 C CA . TYR A 1 294 ? 44.389 3.205 -37.885 1.00 26.56 294 TYR A CA 1
ATOM 2389 C C . TYR A 1 294 ? 45.416 2.946 -36.750 1.00 26.56 294 TYR A C 1
ATOM 2391 O O . TYR A 1 294 ? 45.893 3.850 -36.082 1.00 26.56 294 TYR A O 1
ATOM 2399 N N . SER A 1 295 ? 45.802 1.656 -36.676 1.00 26.20 295 SER A N 1
ATOM 2400 C CA . SER A 1 295 ? 47.158 1.058 -36.569 1.00 26.20 295 SER A CA 1
ATOM 2401 C C . SER A 1 295 ? 48.213 1.698 -35.653 1.00 26.20 295 SER A C 1
ATOM 2403 O O . SER A 1 295 ? 48.753 2.753 -35.980 1.00 26.20 295 SER A O 1
ATOM 2405 N N . LEU A 1 296 ? 48.657 0.986 -34.615 1.00 34.31 296 LEU A N 1
ATOM 2406 C CA . LEU A 1 296 ? 49.719 -0.040 -34.553 1.00 34.31 296 LEU A CA 1
ATOM 2407 C C . LEU A 1 296 ? 49.768 -0.580 -33.116 1.00 34.31 296 LEU A C 1
ATOM 2409 O O . LEU A 1 296 ? 49.497 0.220 -32.194 1.00 34.31 296 LEU A O 1
#

Secondary structure (DSSP, 8-state):
------S--HHHHHHHHHHHHHHTT--SSPP-HHHHHHHHSEEEE-TTSSSEEEEEEGGGTEEEEEE-TT---HHHHHHHHHHHHHHHHTTHHHHS-GGG--HHHHHHHHHHHHHHHHHHHS-HHHHHHHTPSSP-HHHHHHHHHHHT--HHHHHHHHHHTTSS-HHHHHHH-TTS-GGG-TTGGGG-----------PPPB-TTSBBSS-TTS-----TT--B-TTT--B-BEEBS--SSTT----EE-TT-SB-TTT-PBBHHHHHHHHHHHHTTS-----TT-----------